Protein AF-X1NK34-F1 (afdb_monomer_lite)

Foldseek 3Di:
DAALLPDDLVLQVPFPLDDSVLSVQSVVCCVPVNADPFLCVSVVGPPDDPVSSVRRVVVYDHDDPPQDWPDKDKDKDWDADPVGDPQRIKIWMWIWTDGDQKIKIKIAIDAGQDPDRRPDMWIKMWGGDDQWIKMATFWAFQDPQAPPRHQPDDPQDPDPDPDRDDGPGIGHDGDLFQQGTFHGMKTWHDDQKTKIKDKGKHFFFADADPVGATADGDRPSHDNDPVSVVRGRSKIKIKIWMKIWHDDPQKIKIKIKMKIFMPPWYDYPDDPRDDGTGIDMDMDIDIGGDDDDD

Secondary structure (DSSP, 8-state):
-EETTT--HHHHTTSTT--HHHHHHHHHHHHHH---SSGGGGGGSTT--HHHHHHHTTTEE--PPP---SEEEEEEEEE--SSPPTT--EEEEEEEEEETTEEEEEEEEE-TT-S-S-SEEEEEEEEEETTEEEEEEEEEEE-GGGSSS-SSS-TT------S-PPP-EEEE-----TTSSEEEEEEEEESSSEEEEEEEEEEE-EEE-TTS-EEEE-SS----SHHHHTTTT-EEEEEEEEEEEEEETTEEEEEEEEEEEEEEEE--SS-TTS--EEEEEEEEEEEEE-----

Radius of gyration: 27.98 Å; chains: 1; bounding box: 68×68×71 Å

pLDDT: mean 84.89, std 13.25, range [33.12, 98.12]

Sequence (294 aa):
PIDINTAGFDEFARIPYLSISDCLKIVEYREKKGHYNTLKDLLNIPGFDVILLDRIKYFITVKRKPFKIDKFTTRMRLKSEIPKKELSEKYYTKTKCSFDRYTIYLVTEKDPYENSFFDYYSPGIIIGRGTRQFVLGKYNLDLGSGVMLSPIGSFFYSTDFRVMIKERGIIPYTSVLENSGFFGAAYSDSLFLKYTLFFSNQKLDGRIDSLGAARSFDESGYHTDSLSRDRKDRINEKMFGYDIRYQFSDLLVSNRTYWCSYNPEFVCNDSFTKFYGGKFWTSGLGLKYSGDFL

Organism: NCBI:txid412755

InterPro domains:
  IPR010994 RuvA domain 2-like [SSF47781] (1-63)
  IPR060575 SAM-like, helix-hairpin-helix tandem [PF12836] (2-61)

Structure (mmCIF, N/CA/C/O backbone):
data_AF-X1NK34-F1
#
_entry.id   AF-X1NK34-F1
#
loop_
_atom_site.group_PDB
_atom_site.id
_atom_site.type_symbol
_atom_site.label_atom_id
_atom_site.label_alt_id
_atom_site.label_comp_id
_atom_site.label_asym_id
_atom_site.label_entity_id
_atom_site.label_seq_id
_atom_site.pdbx_PDB_ins_code
_atom_site.Cartn_x
_atom_site.Cartn_y
_atom_site.Cartn_z
_atom_site.occupancy
_atom_site.B_iso_or_equiv
_atom_site.auth_seq_id
_atom_site.auth_comp_id
_atom_site.auth_asym_id
_atom_site.auth_atom_id
_atom_site.pdbx_PDB_model_num
ATOM 1 N N . PRO A 1 1 ? -16.966 26.060 30.963 1.00 84.06 1 PRO A N 1
ATOM 2 C CA . PRO A 1 1 ? -17.741 25.397 29.890 1.00 84.06 1 PRO A CA 1
ATOM 3 C C . PRO A 1 1 ? -17.735 23.866 30.028 1.00 84.06 1 PRO A C 1
ATOM 5 O O . PRO A 1 1 ? -16.661 23.272 30.120 1.00 84.06 1 PRO A O 1
ATOM 8 N N . ILE A 1 2 ? -18.916 23.246 30.062 1.00 91.19 2 ILE A N 1
ATOM 9 C CA . ILE A 1 2 ? -19.089 21.787 30.138 1.00 91.19 2 ILE A CA 1
ATOM 10 C C . ILE A 1 2 ? -19.122 21.170 28.737 1.00 91.19 2 ILE A C 1
ATOM 12 O O . ILE A 1 2 ? -19.566 21.809 27.785 1.00 91.19 2 ILE A O 1
ATOM 16 N N . ASP A 1 3 ? -18.627 19.943 28.589 1.00 92.06 3 ASP A N 1
ATOM 17 C CA . ASP A 1 3 ? -18.616 19.257 27.295 1.00 92.06 3 ASP A CA 1
ATOM 18 C C . ASP A 1 3 ? -19.952 18.555 27.043 1.00 92.06 3 ASP A C 1
ATOM 20 O O . ASP A 1 3 ? -20.322 17.635 27.771 1.00 92.06 3 ASP A O 1
ATOM 24 N N . ILE A 1 4 ? -20.666 18.956 25.991 1.00 92.38 4 ILE A N 1
ATOM 25 C CA . ILE A 1 4 ? -22.013 18.441 25.704 1.00 92.38 4 ILE A CA 1
ATOM 26 C C . ILE A 1 4 ? -22.026 16.938 25.393 1.00 92.38 4 ILE A C 1
ATOM 28 O O . ILE A 1 4 ? -23.037 16.260 25.582 1.00 92.38 4 ILE A O 1
ATOM 32 N N . ASN A 1 5 ? -20.893 16.387 24.954 1.00 91.62 5 ASN A N 1
ATOM 33 C CA . ASN A 1 5 ? -20.775 14.967 24.638 1.00 91.62 5 ASN A CA 1
ATOM 34 C C . ASN A 1 5 ? -20.547 14.075 25.863 1.00 91.62 5 ASN A C 1
ATOM 36 O O . ASN A 1 5 ? -20.773 12.873 25.763 1.00 91.62 5 ASN A O 1
ATOM 40 N N . THR A 1 6 ? -20.118 14.631 26.998 1.00 90.31 6 THR A N 1
ATOM 41 C CA . THR A 1 6 ? -19.867 13.859 28.228 1.00 90.31 6 THR A CA 1
ATOM 42 C C . THR A 1 6 ? -20.767 14.265 29.383 1.00 90.31 6 THR A C 1
ATOM 44 O O . THR A 1 6 ? -20.931 13.479 30.309 1.00 90.31 6 THR A O 1
ATOM 47 N N . ALA A 1 7 ? -21.332 15.472 29.345 1.00 91.38 7 ALA A N 1
ATOM 48 C CA . ALA A 1 7 ? -22.050 16.024 30.478 1.00 91.38 7 ALA A CA 1
ATOM 49 C C . ALA A 1 7 ? -23.344 15.264 30.804 1.00 91.38 7 ALA A C 1
ATOM 51 O O . ALA A 1 7 ? -24.060 14.802 29.906 1.00 91.38 7 ALA A O 1
ATOM 52 N N . GLY A 1 8 ? -23.630 15.122 32.095 1.00 91.12 8 GLY A N 1
ATOM 53 C CA . GLY A 1 8 ? -24.867 14.519 32.599 1.00 91.12 8 GLY A CA 1
ATOM 54 C C . GLY A 1 8 ? -26.024 15.519 32.685 1.00 91.12 8 GLY A C 1
ATOM 55 O O . GLY A 1 8 ? -25.830 16.727 32.555 1.00 91.12 8 GLY A O 1
ATOM 56 N N . PHE A 1 9 ? -27.234 15.022 32.962 1.00 91.19 9 PHE A N 1
ATOM 57 C CA . PHE A 1 9 ? -28.413 15.873 33.179 1.00 91.19 9 PHE A CA 1
ATOM 58 C C . PHE A 1 9 ? -28.176 16.919 34.283 1.00 91.19 9 PHE A C 1
ATOM 60 O O . PHE A 1 9 ? -28.445 18.101 34.077 1.00 91.19 9 PHE A O 1
ATOM 67 N N . ASP A 1 10 ? -27.590 16.503 35.410 1.00 91.56 10 ASP A N 1
ATOM 68 C CA . ASP A 1 10 ? -27.327 17.376 36.562 1.00 91.56 10 ASP A CA 1
ATOM 69 C C . ASP A 1 10 ? -26.361 18.524 36.246 1.00 91.56 10 ASP A C 1
ATOM 71 O O . ASP A 1 10 ? -26.409 19.579 36.879 1.00 91.56 10 ASP A O 1
ATOM 75 N N . GLU A 1 11 ? -25.470 18.336 35.271 1.00 92.31 11 GLU A N 1
ATOM 76 C CA . GLU A 1 11 ? -24.541 19.373 34.826 1.00 92.31 11 GLU A CA 1
ATOM 77 C C . GLU A 1 11 ? -25.223 20.358 33.873 1.00 92.31 11 GLU A C 1
ATOM 79 O O . GLU A 1 11 ? -25.005 21.564 33.993 1.00 92.31 11 GLU A O 1
ATOM 84 N N . PHE A 1 12 ? -26.095 19.875 32.979 1.00 92.06 12 PHE A N 1
ATOM 85 C CA . PHE A 1 12 ? -26.903 20.743 32.117 1.00 92.06 12 PHE A CA 1
ATOM 86 C C . PHE A 1 12 ? -27.904 21.579 32.914 1.00 92.06 12 PHE A C 1
ATOM 88 O O . PHE A 1 12 ? -28.072 22.759 32.621 1.00 92.06 12 PHE A O 1
ATOM 95 N N . ALA A 1 13 ? -28.504 21.015 33.966 1.00 91.06 13 ALA A N 1
ATOM 96 C CA . ALA A 1 13 ? -29.450 21.717 34.835 1.00 91.06 13 ALA A CA 1
ATOM 97 C C . ALA A 1 13 ? -28.838 22.933 35.561 1.00 91.06 13 ALA A C 1
ATOM 99 O O . ALA A 1 13 ? -29.565 23.800 36.039 1.00 91.06 13 ALA A O 1
ATOM 100 N N . ARG A 1 14 ? -27.503 23.023 35.636 1.00 91.94 14 ARG A N 1
ATOM 101 C CA . ARG A 1 14 ? -26.781 24.168 36.218 1.00 91.94 14 ARG A CA 1
ATOM 102 C C . ARG A 1 14 ? -26.551 25.305 35.222 1.00 91.94 14 ARG A C 1
ATOM 104 O O . ARG A 1 14 ? -26.050 26.355 35.619 1.00 91.94 14 ARG A O 1
ATOM 111 N N . ILE A 1 15 ? -26.858 25.105 33.941 1.00 92.00 15 ILE A N 1
ATOM 112 C CA . ILE A 1 15 ? -26.656 26.112 32.901 1.00 92.00 15 ILE A CA 1
ATOM 113 C C . ILE A 1 15 ? -27.842 27.083 32.891 1.00 92.00 15 ILE A C 1
ATOM 115 O O . ILE A 1 15 ? -28.979 26.656 32.684 1.00 92.00 15 ILE A O 1
ATOM 119 N N . PRO A 1 16 ? -27.597 28.397 33.043 1.00 90.62 16 PRO A N 1
ATOM 120 C CA . PRO A 1 16 ? -28.640 29.397 32.869 1.00 90.62 16 PRO A CA 1
ATOM 121 C C . PRO A 1 16 ? -29.274 29.301 31.477 1.00 90.62 16 PRO A C 1
ATOM 123 O O . PRO A 1 16 ? -28.595 28.987 30.503 1.00 90.62 16 PRO A O 1
ATOM 126 N N . TYR A 1 17 ? -30.557 29.639 31.371 1.00 90.94 17 TYR A N 1
ATOM 127 C CA . TYR A 1 17 ? -31.334 29.628 30.121 1.00 90.94 17 TYR A CA 1
ATOM 128 C C . TYR A 1 17 ? -31.731 28.245 29.579 1.00 90.94 17 TYR A C 1
ATOM 130 O O . TYR A 1 17 ? -32.533 28.208 28.651 1.00 90.94 17 TYR A O 1
ATOM 138 N N . LEU A 1 18 ? -31.248 27.134 30.149 1.00 92.06 18 LEU A N 1
ATOM 139 C CA . LEU A 1 18 ? -31.752 25.798 29.818 1.00 92.06 18 LEU A CA 1
ATOM 140 C C . LEU A 1 18 ? -32.882 25.396 30.768 1.00 92.06 18 LEU A C 1
ATOM 142 O O . LEU A 1 18 ? -32.729 25.441 31.988 1.00 92.06 18 LEU A O 1
ATOM 146 N N . SER A 1 19 ? -34.020 24.979 30.210 1.00 93.06 19 SER A N 1
ATOM 147 C CA . SER A 1 19 ? -35.077 24.341 30.994 1.00 93.06 19 SER A CA 1
ATOM 148 C C . SER A 1 19 ? -34.769 22.858 31.226 1.00 93.06 19 SER A C 1
ATOM 150 O O . SER A 1 19 ? -33.989 22.243 30.501 1.00 93.06 19 SER A O 1
ATOM 152 N N . ILE A 1 20 ? -35.449 22.241 32.198 1.00 93.06 20 ILE A N 1
ATOM 153 C CA . ILE A 1 20 ? -35.378 20.787 32.434 1.00 93.06 20 ILE A CA 1
ATOM 154 C C . ILE A 1 20 ? -35.691 19.999 31.149 1.00 93.06 20 ILE A C 1
ATOM 156 O O . ILE A 1 20 ? -35.033 19.002 30.856 1.00 93.06 20 ILE A O 1
ATOM 160 N N . SER A 1 21 ? -36.659 20.476 30.359 1.00 93.56 21 SER A N 1
ATOM 161 C CA . SER A 1 21 ? -37.020 19.876 29.070 1.00 93.56 21 SER A CA 1
ATOM 162 C C . SER A 1 21 ? -35.869 19.961 28.065 1.00 93.56 21 SER A C 1
ATOM 164 O O . SER A 1 21 ? -35.560 18.979 27.394 1.00 93.56 21 SER A O 1
ATOM 166 N N . ASP A 1 22 ? -35.175 21.099 28.003 1.00 92.88 22 ASP A N 1
ATOM 167 C CA . ASP A 1 22 ? -34.044 21.295 27.092 1.00 92.88 22 ASP A CA 1
ATOM 168 C C . ASP A 1 22 ? -32.860 20.399 27.464 1.00 92.88 22 ASP A C 1
ATOM 170 O O . ASP A 1 22 ? -32.270 19.764 26.589 1.00 92.88 22 ASP A O 1
ATOM 174 N N . CYS A 1 23 ? -32.564 20.267 28.761 1.00 93.88 23 CYS A N 1
ATOM 175 C CA . CYS A 1 23 ? -31.541 19.353 29.268 1.00 93.88 23 CYS A CA 1
ATOM 176 C C . CYS A 1 23 ? -31.822 17.898 28.858 1.00 93.88 23 CYS A C 1
ATOM 178 O O . CYS A 1 23 ? -30.918 17.205 28.389 1.00 93.88 23 CYS A O 1
ATOM 180 N N . LEU A 1 24 ? -33.076 17.443 28.987 1.00 93.56 24 LEU A N 1
ATOM 181 C CA . LEU A 1 24 ? -33.482 16.096 28.573 1.00 93.56 24 LEU A CA 1
ATOM 182 C C . LEU A 1 24 ? -33.330 15.896 27.065 1.00 93.56 24 LEU A C 1
ATOM 184 O O . LEU A 1 24 ? -32.754 14.896 26.642 1.00 93.56 24 LEU A O 1
ATOM 188 N N . LYS A 1 25 ? -33.766 16.864 26.252 1.00 94.19 25 LYS A N 1
ATOM 189 C CA . LYS A 1 25 ? -33.640 16.784 24.790 1.00 94.19 25 LYS A CA 1
ATOM 190 C C . LYS A 1 25 ? -32.183 16.699 24.333 1.00 94.19 25 LYS A C 1
ATOM 192 O O . LYS A 1 25 ? -31.892 15.957 23.399 1.00 94.19 25 LYS A O 1
ATOM 197 N N . ILE A 1 26 ? -31.265 17.423 24.984 1.00 93.00 26 ILE A N 1
ATOM 198 C CA . ILE A 1 26 ? -29.826 17.351 24.674 1.00 93.00 26 ILE A CA 1
ATOM 199 C C . ILE A 1 26 ? -29.287 15.939 24.930 1.00 93.00 26 ILE A C 1
ATOM 201 O O . ILE A 1 26 ? -28.543 15.403 24.102 1.00 93.00 26 ILE A O 1
ATOM 205 N N . VAL A 1 27 ? -29.647 15.331 26.064 1.00 93.38 27 VAL A N 1
ATOM 206 C CA . VAL A 1 27 ? -29.202 13.976 26.421 1.00 93.38 27 VAL A CA 1
ATOM 207 C C . VAL A 1 27 ? -29.821 12.940 25.482 1.00 93.38 27 VAL A C 1
ATOM 209 O O . VAL A 1 27 ? -29.099 12.125 24.910 1.00 93.38 27 VAL A O 1
ATOM 212 N N . GLU A 1 28 ? -31.128 13.018 25.241 1.00 93.44 28 GLU A N 1
ATOM 213 C CA . GLU A 1 28 ? -31.855 12.081 24.384 1.00 93.44 28 GLU A CA 1
ATOM 214 C C . GLU A 1 28 ? -31.365 12.132 22.931 1.00 93.44 28 GLU A C 1
ATOM 216 O O . GLU A 1 28 ? -31.162 11.097 22.292 1.00 93.44 28 GLU A O 1
ATOM 221 N N . TYR A 1 29 ? -31.126 13.333 22.398 1.00 93.75 29 TYR A N 1
ATOM 222 C CA . TYR A 1 29 ? -30.582 13.488 21.054 1.00 93.75 29 TYR A CA 1
ATOM 223 C C . TYR A 1 29 ? -29.179 12.875 20.950 1.00 93.75 29 TYR A C 1
ATOM 225 O O . TYR A 1 29 ? -28.898 12.167 19.981 1.00 93.75 29 TYR A O 1
ATOM 233 N N . ARG A 1 30 ? -28.324 13.063 21.968 1.00 92.25 30 ARG A N 1
ATOM 234 C CA . ARG A 1 30 ? -26.987 12.449 22.031 1.00 92.25 30 ARG A CA 1
ATOM 235 C C . ARG A 1 30 ? -27.054 10.922 22.024 1.00 92.25 30 ARG A C 1
ATOM 237 O O . ARG A 1 30 ? -26.266 10.281 21.333 1.00 92.25 30 ARG A O 1
ATOM 244 N N . GLU A 1 31 ? -27.988 10.337 22.768 1.00 90.94 31 GLU A N 1
ATOM 245 C CA . GLU A 1 31 ? -28.160 8.882 22.843 1.00 90.94 31 GLU A CA 1
ATOM 246 C C . GLU A 1 31 ? -28.739 8.292 21.550 1.00 90.94 31 GLU A C 1
ATOM 248 O O . GLU A 1 31 ? -28.297 7.235 21.104 1.00 90.94 31 GLU A O 1
ATOM 253 N N . LYS A 1 32 ? -29.682 8.988 20.901 1.00 91.75 32 LYS A N 1
ATOM 254 C CA . LYS A 1 32 ? -30.339 8.506 19.674 1.00 91.75 32 LYS A CA 1
ATOM 255 C C . LYS A 1 32 ? -29.532 8.735 18.396 1.00 91.75 32 LYS A C 1
ATOM 257 O O . LYS A 1 32 ? -29.593 7.914 17.483 1.00 91.75 32 LYS A O 1
ATOM 262 N N . LYS A 1 33 ? -28.847 9.876 18.272 1.00 89.38 33 LYS A N 1
ATOM 263 C CA . LYS A 1 33 ? -28.161 10.303 17.035 1.00 89.38 33 LYS A CA 1
ATOM 264 C C . LYS A 1 33 ? -26.636 10.252 17.131 1.00 89.38 33 LYS A C 1
ATOM 266 O O . LYS A 1 33 ? -25.975 10.317 16.097 1.00 89.38 33 LYS A O 1
ATOM 271 N N . GLY A 1 34 ? -26.083 10.091 18.331 1.00 86.19 34 GLY A N 1
ATOM 272 C CA . GLY A 1 34 ? -24.646 10.086 18.578 1.00 86.19 34 GLY A CA 1
ATOM 273 C C . GLY A 1 34 ? -24.100 11.460 18.974 1.00 86.19 34 GLY A C 1
ATOM 274 O O . GLY A 1 34 ? -24.830 12.370 19.355 1.00 86.19 34 GLY A O 1
ATOM 275 N N . HIS A 1 35 ? -22.776 11.597 18.925 1.00 89.31 35 HIS A N 1
ATOM 276 C CA . HIS A 1 35 ? -22.068 12.769 19.440 1.00 89.31 35 HIS A CA 1
ATOM 277 C C . HIS A 1 35 ? -22.312 14.026 18.590 1.00 89.31 35 HIS A C 1
ATOM 279 O O . HIS A 1 35 ? -22.358 13.964 17.361 1.00 89.31 35 HIS A O 1
ATOM 285 N N . TYR A 1 36 ? -22.348 15.182 19.248 1.00 90.69 36 TYR A N 1
ATOM 286 C CA . TYR A 1 36 ? -22.298 16.490 18.606 1.00 90.69 36 TYR A CA 1
ATOM 287 C C . TYR A 1 36 ? -20.872 16.782 18.111 1.00 90.69 36 TYR A C 1
ATOM 289 O O . TYR A 1 36 ? -19.899 16.625 18.854 1.00 90.69 36 TYR A O 1
ATOM 297 N N . ASN A 1 37 ? -20.731 17.237 16.869 1.00 87.25 37 ASN A N 1
ATOM 298 C CA . ASN A 1 37 ? -19.464 17.631 16.242 1.00 87.25 37 ASN A CA 1
ATOM 299 C C . ASN A 1 37 ? -19.204 19.138 16.355 1.00 87.25 37 ASN A C 1
ATOM 301 O O . ASN A 1 37 ? -18.048 19.581 16.398 1.00 87.25 37 ASN A O 1
ATOM 305 N N . THR A 1 38 ? -20.278 19.930 16.381 1.00 90.94 38 THR A N 1
ATOM 306 C CA . THR A 1 38 ? -20.244 21.384 16.555 1.00 90.94 38 THR A CA 1
ATOM 307 C C . THR A 1 38 ? -21.374 21.855 17.467 1.00 90.94 38 THR A C 1
ATOM 309 O O . THR A 1 38 ? -22.382 21.176 17.618 1.00 90.94 38 THR A O 1
ATOM 312 N N . LEU A 1 39 ? -21.244 23.051 18.051 1.00 91.62 39 LEU A N 1
ATOM 313 C CA . LEU A 1 39 ? -22.329 23.647 18.844 1.00 91.62 39 LEU A CA 1
ATOM 314 C C . LEU A 1 39 ? -23.590 23.925 18.009 1.00 91.62 39 LEU A C 1
ATOM 316 O O . LEU A 1 39 ? -24.691 23.910 18.546 1.00 91.62 39 LEU A O 1
ATOM 320 N N . LYS A 1 40 ? -23.447 24.136 16.692 1.00 92.88 40 LYS A N 1
ATOM 321 C CA . LYS A 1 40 ? -24.584 24.351 15.783 1.00 92.88 40 LYS A CA 1
ATOM 322 C C . LYS A 1 40 ? -25.467 23.114 15.648 1.00 92.88 40 LYS A C 1
ATOM 324 O O . LYS A 1 40 ? -26.630 23.253 15.291 1.00 92.88 40 LYS A O 1
ATOM 329 N N . ASP A 1 41 ? -24.948 21.932 15.971 1.00 91.88 41 ASP A N 1
ATOM 330 C CA . ASP A 1 41 ? -25.697 20.679 15.887 1.00 91.88 41 ASP A CA 1
ATOM 331 C C . ASP A 1 41 ? -26.894 20.665 16.856 1.00 91.88 41 ASP A C 1
ATOM 333 O O . ASP A 1 41 ? -27.858 19.941 16.611 1.00 91.88 41 ASP A O 1
ATOM 337 N N . LEU A 1 42 ? -26.869 21.502 17.904 1.00 92.31 42 LEU A N 1
ATOM 338 C CA . LEU A 1 42 ? -27.990 21.708 18.824 1.00 92.31 42 LEU A CA 1
ATOM 339 C C . LEU A 1 42 ? -29.222 22.313 18.141 1.00 92.31 42 LEU A C 1
ATOM 341 O O . LEU A 1 42 ? -30.330 22.053 18.586 1.00 92.31 42 LEU A O 1
ATOM 345 N N . LEU A 1 43 ? -29.063 23.049 17.035 1.00 94.38 43 LEU A N 1
ATOM 346 C CA . LEU A 1 43 ? -30.190 23.614 16.276 1.00 94.38 43 LEU A CA 1
ATOM 347 C C . LEU A 1 43 ? -31.056 22.538 15.600 1.00 94.38 43 LEU A C 1
ATOM 349 O O . LEU A 1 43 ? -32.160 22.827 15.152 1.00 94.38 43 LEU A O 1
ATOM 353 N N . ASN A 1 44 ? -30.574 21.293 15.529 1.00 93.25 44 ASN A N 1
ATOM 354 C CA . ASN A 1 44 ? -31.371 20.165 15.049 1.00 93.25 44 ASN A CA 1
ATOM 355 C C . ASN A 1 44 ? -32.359 19.648 16.108 1.00 93.25 44 ASN A C 1
ATOM 357 O O . ASN A 1 44 ? -33.189 18.790 15.806 1.00 93.25 44 ASN A O 1
ATOM 361 N N . ILE A 1 45 ? -32.257 20.129 17.351 1.00 93.44 45 ILE A N 1
ATOM 362 C CA . ILE A 1 45 ? -33.141 19.746 18.445 1.00 93.44 45 ILE A CA 1
ATOM 363 C C . ILE A 1 45 ? -34.376 20.656 18.422 1.00 93.44 45 ILE A C 1
ATOM 365 O O . ILE A 1 45 ? -34.242 21.879 18.501 1.00 93.44 45 ILE A O 1
ATOM 369 N N . PRO A 1 46 ? -35.598 20.099 18.378 1.00 90.00 46 PRO A N 1
ATOM 370 C CA . PRO A 1 46 ? -36.815 20.901 18.419 1.00 90.00 46 PRO A CA 1
ATOM 371 C C . PRO A 1 46 ? -36.884 21.817 19.653 1.00 90.00 46 PRO A C 1
ATOM 373 O O . PRO A 1 46 ? -36.901 21.354 20.801 1.00 90.00 46 PRO A O 1
ATOM 376 N N . GLY A 1 47 ? -36.972 23.126 19.406 1.00 87.00 47 GLY A N 1
ATOM 377 C CA . GLY A 1 47 ? -37.003 24.171 20.435 1.00 87.00 47 GLY A CA 1
ATOM 378 C C . GLY A 1 47 ? -35.660 24.860 20.696 1.00 87.00 47 GLY A C 1
ATOM 379 O O . GLY A 1 47 ? -35.635 25.832 21.441 1.00 87.00 47 GLY A O 1
ATOM 380 N N . PHE A 1 48 ? -34.569 24.410 20.069 1.00 93.38 48 PHE A N 1
ATOM 381 C CA . PHE A 1 48 ? -33.287 25.112 20.101 1.00 93.38 48 PHE A CA 1
ATOM 382 C C . PHE A 1 48 ? -33.181 26.060 18.911 1.00 93.38 48 PHE A C 1
ATOM 384 O O . PHE A 1 48 ? -33.135 25.629 17.759 1.00 93.38 48 PHE A O 1
ATOM 391 N N . ASP A 1 49 ? -33.115 27.356 19.193 1.00 93.75 49 ASP A N 1
ATOM 392 C CA . ASP A 1 49 ? -32.921 28.398 18.195 1.00 93.75 49 ASP A CA 1
ATOM 393 C C . ASP A 1 49 ? -31.540 29.060 18.325 1.00 93.75 49 ASP A C 1
ATOM 395 O O . ASP A 1 49 ? -30.740 28.782 19.226 1.00 93.75 49 ASP A O 1
ATOM 399 N N . VAL A 1 50 ? -31.233 29.943 17.374 1.00 93.88 50 VAL A N 1
ATOM 400 C CA . VAL A 1 50 ? -29.949 30.656 17.337 1.00 93.88 50 VAL A CA 1
ATOM 401 C C . VAL A 1 50 ? -29.782 31.554 18.567 1.00 93.88 50 VAL A C 1
ATOM 403 O O . VAL A 1 50 ? -28.665 31.722 19.049 1.00 93.88 50 VAL A O 1
ATOM 406 N N . ILE A 1 51 ? -30.882 32.093 19.102 1.00 94.44 51 ILE A N 1
ATOM 407 C CA . ILE A 1 51 ? -30.885 32.998 20.256 1.00 94.44 51 ILE A CA 1
ATOM 408 C C . ILE A 1 51 ? -30.495 32.237 21.527 1.00 94.44 51 ILE A C 1
ATOM 410 O O . ILE A 1 51 ? -29.616 32.681 22.266 1.00 94.44 51 ILE A O 1
ATOM 414 N N . LEU A 1 52 ? -31.113 31.082 21.776 1.00 92.75 52 LEU A N 1
ATOM 415 C CA . LEU A 1 52 ? -30.782 30.204 22.891 1.00 92.75 52 LEU A CA 1
ATOM 416 C C . LEU A 1 52 ? -29.337 29.725 22.780 1.00 92.75 52 LEU A C 1
ATOM 418 O O . LEU A 1 52 ? -28.591 29.819 23.755 1.00 92.75 52 LEU A O 1
ATOM 422 N N . LEU A 1 53 ? -28.923 29.281 21.588 1.00 93.81 53 LEU A N 1
ATOM 423 C CA . LEU A 1 53 ? -27.555 28.837 21.344 1.00 93.81 53 LEU A CA 1
ATOM 424 C C . LEU A 1 53 ? -26.536 29.940 21.666 1.00 93.81 53 LEU A C 1
ATOM 426 O O . LEU A 1 53 ? -25.523 29.662 22.307 1.00 93.81 53 LEU A O 1
ATOM 430 N N . ASP A 1 54 ? -26.809 31.188 21.274 1.00 94.94 54 ASP A N 1
ATOM 431 C CA . ASP A 1 54 ? -25.923 32.325 21.537 1.00 94.94 54 ASP A CA 1
ATOM 432 C C . ASP A 1 54 ? -25.782 32.638 23.035 1.00 94.94 54 ASP A C 1
ATOM 434 O O . ASP A 1 54 ? -24.691 32.976 23.500 1.00 94.94 54 ASP A O 1
ATOM 438 N N . ARG A 1 55 ? -26.857 32.438 23.810 1.00 93.56 55 ARG A N 1
ATOM 439 C CA . ARG A 1 55 ? -26.863 32.612 25.272 1.00 93.56 55 ARG A CA 1
ATOM 440 C C . ARG A 1 55 ? -26.092 31.516 25.997 1.00 93.56 55 ARG A C 1
ATOM 442 O O . ARG A 1 55 ? -25.410 31.798 26.981 1.00 93.56 55 ARG A O 1
ATOM 449 N N . ILE A 1 56 ? -26.181 30.275 25.521 1.00 93.88 56 ILE A N 1
ATOM 450 C CA . ILE A 1 56 ? -25.560 29.133 26.202 1.00 93.88 56 ILE A CA 1
ATOM 451 C C . ILE A 1 56 ? -24.130 28.841 25.726 1.00 93.88 56 ILE A C 1
ATOM 453 O O . ILE A 1 56 ? -23.396 28.170 26.448 1.00 93.88 56 ILE A O 1
ATOM 457 N N . LYS A 1 57 ? -23.684 29.363 24.567 1.00 93.00 57 LYS A N 1
ATOM 458 C CA . LYS A 1 57 ? -22.395 29.010 23.920 1.00 93.00 57 LYS A CA 1
ATOM 459 C C . LYS A 1 57 ? -21.145 29.167 24.794 1.00 93.00 57 LYS A C 1
ATOM 461 O O . LYS A 1 57 ? -20.143 28.517 24.523 1.00 93.00 57 LYS A O 1
ATOM 466 N N . TYR A 1 58 ? -21.177 30.025 25.816 1.00 93.38 58 TYR A N 1
ATOM 467 C CA . TYR A 1 58 ? -20.057 30.214 26.750 1.00 93.38 58 TYR A CA 1
ATOM 468 C C . TYR A 1 58 ? -20.065 29.206 27.914 1.00 93.38 58 TYR A C 1
ATOM 470 O O . TYR A 1 58 ? -19.032 28.964 28.545 1.00 93.38 58 TYR A O 1
ATOM 478 N N . PHE A 1 59 ? -21.213 28.579 28.183 1.00 93.62 59 PHE A N 1
ATOM 479 C CA . PHE A 1 59 ? -21.390 27.558 29.216 1.00 93.62 59 PHE A CA 1
ATOM 480 C C . PHE A 1 59 ? -21.152 26.144 28.694 1.00 93.62 59 PHE A C 1
ATOM 482 O O . PHE A 1 59 ? -20.799 25.266 29.479 1.00 93.62 59 PHE A O 1
ATOM 489 N N . ILE A 1 60 ? -21.271 25.931 27.384 1.00 93.25 60 ILE A N 1
ATOM 490 C CA . ILE A 1 60 ? -21.082 24.632 26.736 1.00 93.25 60 ILE A CA 1
ATOM 491 C C . ILE A 1 60 ? -19.891 24.629 25.778 1.00 93.25 60 ILE A C 1
ATOM 493 O O . ILE A 1 60 ? -19.477 25.655 25.251 1.00 93.25 60 ILE A O 1
ATOM 497 N N . THR A 1 61 ? -19.320 23.457 25.540 1.00 93.12 61 THR A N 1
ATOM 498 C CA . THR A 1 61 ? -18.285 23.237 24.531 1.00 93.12 61 THR A CA 1
ATOM 499 C C . THR A 1 61 ? -18.459 21.866 23.890 1.00 93.12 61 THR A C 1
ATOM 501 O O . THR A 1 61 ? -19.118 20.992 24.448 1.00 93.12 61 THR A O 1
ATOM 504 N N . VAL A 1 62 ? -17.857 21.677 22.719 1.00 91.12 62 VAL A N 1
ATOM 505 C CA . VAL A 1 62 ? -17.692 20.361 22.100 1.00 91.12 62 VAL A CA 1
ATOM 506 C C . VAL A 1 62 ? -16.212 20.035 22.146 1.00 91.12 62 VAL A C 1
ATOM 508 O O . VAL A 1 62 ? -15.437 20.572 21.347 1.00 91.12 62 VAL A O 1
ATOM 511 N N . LYS A 1 63 ? -15.785 19.161 23.064 1.00 85.94 63 LYS A N 1
ATOM 512 C CA . LYS A 1 63 ? -14.399 18.686 23.004 1.00 85.94 63 LYS A CA 1
ATOM 513 C C . LYS A 1 63 ? -14.292 17.705 21.845 1.00 85.94 63 LYS A C 1
ATOM 515 O O . LYS A 1 63 ? -14.786 16.580 21.897 1.00 85.94 63 LYS A O 1
ATOM 520 N N . ARG A 1 64 ? -13.619 18.123 20.774 1.00 72.44 64 ARG A N 1
ATOM 521 C CA . ARG A 1 64 ? -13.192 17.182 19.736 1.00 72.44 64 ARG A CA 1
ATOM 522 C C . ARG A 1 64 ? -12.182 16.234 20.370 1.00 72.44 64 ARG A C 1
ATOM 524 O O . ARG A 1 64 ? -11.202 16.697 20.956 1.00 72.44 64 ARG A O 1
ATOM 531 N N . LYS A 1 65 ? -12.399 14.918 20.250 1.00 69.19 65 LYS A N 1
ATOM 532 C CA . LYS A 1 65 ? -11.335 13.954 20.558 1.00 69.19 65 LYS A CA 1
ATOM 533 C C . LYS A 1 65 ? -10.113 14.368 19.727 1.00 69.19 65 LYS A C 1
ATOM 535 O O . LYS A 1 65 ? -10.265 14.520 18.512 1.00 69.19 65 LYS A O 1
ATOM 540 N N . PRO A 1 66 ? -8.946 14.617 20.346 1.00 67.81 66 PRO A N 1
ATOM 541 C CA . PRO A 1 66 ? -7.774 15.030 19.594 1.00 67.81 66 PRO A CA 1
ATOM 542 C C . PRO A 1 66 ? -7.466 13.950 18.560 1.00 67.81 66 PRO A C 1
ATOM 544 O O . PRO A 1 66 ? -7.472 12.759 18.882 1.00 67.81 66 PRO A O 1
ATOM 547 N N . PHE A 1 67 ? -7.234 14.360 17.314 1.00 75.62 67 PHE A N 1
ATOM 548 C CA . PHE A 1 67 ? -6.767 13.446 16.282 1.00 75.62 67 PHE A CA 1
ATOM 549 C C . PHE A 1 67 ? -5.413 12.891 16.727 1.00 75.62 67 PHE A C 1
ATOM 551 O O . PHE A 1 67 ? -4.415 13.611 16.766 1.00 75.62 67 PHE A O 1
ATOM 558 N N . LYS A 1 68 ? -5.400 11.623 17.142 1.00 84.94 68 LYS A N 1
ATOM 559 C CA . LYS A 1 68 ? -4.200 10.975 17.655 1.00 84.94 68 LYS A CA 1
ATOM 560 C C . LYS A 1 68 ? -3.461 10.323 16.498 1.00 84.94 68 LYS A C 1
ATOM 562 O O . LYS A 1 68 ? -3.925 9.342 15.923 1.00 84.94 68 LYS A O 1
ATOM 567 N N . ILE A 1 69 ? -2.298 10.873 16.179 1.00 89.62 69 ILE A N 1
ATOM 568 C CA . ILE A 1 69 ? -1.343 10.220 15.290 1.00 89.62 69 ILE A CA 1
ATOM 569 C C . ILE A 1 69 ? -0.624 9.151 16.110 1.00 89.62 69 ILE A C 1
ATOM 571 O O . ILE A 1 69 ? 0.018 9.466 17.110 1.00 89.62 69 ILE A O 1
ATOM 575 N N . ASP A 1 70 ? -0.736 7.891 15.695 1.00 91.00 70 ASP A N 1
ATOM 576 C CA . ASP A 1 70 ? -0.065 6.776 16.369 1.00 91.00 70 ASP A CA 1
ATOM 577 C C . ASP A 1 70 ? 1.429 6.758 16.024 1.00 91.00 70 ASP A C 1
ATOM 579 O O . ASP A 1 70 ? 2.279 6.530 16.884 1.00 91.00 70 ASP A O 1
ATOM 583 N N . LYS A 1 71 ? 1.763 6.998 14.749 1.00 93.38 71 LYS A N 1
ATOM 584 C CA . LYS A 1 71 ? 3.148 7.039 14.271 1.00 93.38 71 LYS A CA 1
ATOM 585 C C . LYS A 1 71 ? 3.279 7.914 13.034 1.00 93.38 71 LYS A C 1
ATOM 587 O O . LYS A 1 71 ? 2.596 7.689 12.041 1.00 93.38 71 LYS A O 1
ATOM 592 N N . PHE A 1 72 ? 4.232 8.835 13.051 1.00 95.06 72 PHE A N 1
ATOM 593 C CA . PHE A 1 72 ? 4.639 9.604 11.879 1.00 95.06 72 PHE A CA 1
ATOM 594 C C . PHE A 1 72 ? 6.131 9.397 11.636 1.00 95.06 72 PHE A C 1
ATOM 596 O O . PHE A 1 72 ? 6.938 9.404 12.564 1.00 95.06 72 PHE A O 1
ATOM 603 N N . THR A 1 73 ? 6.519 9.131 10.397 1.00 95.12 73 THR A N 1
ATOM 604 C CA . THR A 1 73 ? 7.918 8.947 10.017 1.00 95.12 73 THR A CA 1
ATOM 605 C C . THR A 1 73 ? 8.133 9.573 8.656 1.00 95.12 73 THR A C 1
ATOM 607 O O . THR A 1 73 ? 7.511 9.155 7.683 1.00 95.12 73 THR A O 1
ATOM 610 N N . THR A 1 74 ? 9.047 10.533 8.585 1.00 94.75 74 THR A N 1
ATOM 611 C CA . THR A 1 74 ? 9.541 11.090 7.329 1.00 94.75 74 THR A CA 1
ATOM 612 C C . THR A 1 74 ? 11.044 10.861 7.228 1.00 94.75 74 THR A C 1
ATOM 614 O O . THR A 1 74 ? 11.760 10.908 8.230 1.00 94.75 74 THR A O 1
ATOM 617 N N . ARG A 1 75 ? 11.521 10.530 6.032 1.00 91.88 75 ARG A N 1
ATOM 618 C CA . ARG A 1 75 ? 12.940 10.421 5.699 1.00 91.88 75 ARG A CA 1
ATOM 619 C C . ARG A 1 75 ? 13.175 11.180 4.413 1.00 91.88 75 ARG A C 1
ATOM 621 O O . ARG A 1 75 ? 12.482 10.934 3.432 1.00 91.88 75 ARG A O 1
ATOM 628 N N . MET A 1 76 ? 14.184 12.033 4.425 1.00 91.62 76 MET A N 1
ATOM 629 C CA . MET A 1 76 ? 14.603 12.803 3.268 1.00 91.62 76 MET A CA 1
ATOM 630 C C . MET A 1 76 ? 16.068 12.493 2.970 1.00 91.62 76 MET A C 1
ATOM 632 O O . MET A 1 76 ? 16.874 12.341 3.889 1.00 91.62 76 MET A O 1
ATOM 636 N N . ARG A 1 77 ? 16.411 12.375 1.691 1.00 89.75 77 ARG A N 1
ATOM 637 C CA . ARG A 1 77 ? 17.788 12.305 1.206 1.00 89.75 77 ARG A CA 1
ATOM 638 C C . ARG A 1 77 ? 17.968 13.382 0.150 1.00 89.75 77 ARG A C 1
ATOM 640 O O . ARG A 1 77 ? 17.164 13.475 -0.770 1.00 89.75 77 ARG A O 1
ATOM 647 N N . LEU A 1 78 ? 19.042 14.147 0.288 1.00 88.19 78 LEU A N 1
ATOM 648 C CA . LEU A 1 78 ? 19.495 15.139 -0.677 1.00 88.19 78 LEU A CA 1
ATOM 649 C C . LEU A 1 78 ? 20.884 14.733 -1.158 1.00 88.19 78 LEU A C 1
ATOM 651 O O . LEU A 1 78 ? 21.732 14.360 -0.346 1.00 88.19 78 LEU A O 1
ATOM 655 N N . LYS A 1 79 ? 21.107 14.784 -2.467 1.00 86.94 79 LYS A N 1
ATOM 656 C CA . LYS A 1 79 ? 22.410 14.553 -3.090 1.00 86.94 79 LYS A CA 1
ATOM 657 C C . LYS A 1 79 ? 22.637 15.639 -4.139 1.00 86.94 79 LYS A C 1
ATOM 659 O O . LYS A 1 79 ? 21.742 15.931 -4.920 1.00 86.94 79 LYS A O 1
ATOM 664 N N . SER A 1 80 ? 23.832 16.216 -4.150 1.00 84.25 80 SER A N 1
ATOM 665 C CA . SER A 1 80 ? 24.283 17.179 -5.160 1.00 84.25 80 SER A CA 1
ATOM 666 C C . SER A 1 80 ? 25.730 16.865 -5.526 1.00 84.25 80 SER A C 1
ATOM 668 O O . SER A 1 80 ? 26.464 16.305 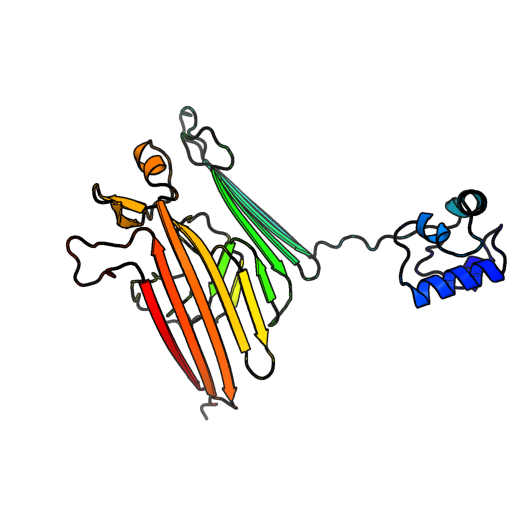-4.709 1.00 84.25 80 SER A O 1
ATOM 670 N N . GLU A 1 81 ? 26.139 17.227 -6.740 1.00 82.75 81 GLU A N 1
ATOM 671 C CA . GLU A 1 81 ? 27.541 17.161 -7.163 1.00 82.75 81 GLU A CA 1
ATOM 672 C C . GLU A 1 81 ? 28.328 18.389 -6.681 1.00 82.75 81 GLU A C 1
ATOM 674 O O . GLU A 1 81 ? 27.751 19.456 -6.451 1.00 82.75 81 GLU A O 1
ATOM 679 N N . ILE A 1 82 ? 29.649 18.229 -6.528 1.00 84.38 82 ILE A N 1
ATOM 680 C CA . ILE A 1 82 ? 30.603 19.313 -6.255 1.00 84.38 82 ILE A CA 1
ATOM 681 C C . ILE A 1 82 ? 31.731 19.224 -7.307 1.00 84.38 82 ILE A C 1
ATOM 683 O O . ILE A 1 82 ? 32.364 18.170 -7.387 1.00 84.38 82 ILE A O 1
ATOM 687 N N . PRO A 1 83 ? 32.005 20.285 -8.100 1.00 86.75 83 PRO A N 1
ATOM 688 C CA . PRO A 1 83 ? 31.293 21.565 -8.121 1.00 86.75 83 PRO A CA 1
ATOM 689 C C . PRO A 1 83 ? 29.843 21.402 -8.599 1.00 86.75 83 PRO A C 1
ATOM 691 O O . PRO A 1 83 ? 29.533 20.514 -9.394 1.00 86.75 83 PRO A O 1
ATOM 694 N N . LYS A 1 84 ? 28.948 22.254 -8.085 1.00 79.81 84 LYS A N 1
ATOM 695 C CA . LYS A 1 84 ? 27.516 22.182 -8.388 1.00 79.81 84 LYS A CA 1
ATOM 696 C C . LYS A 1 84 ? 27.287 22.460 -9.873 1.00 79.81 84 LYS A C 1
ATOM 698 O O . LYS A 1 84 ? 27.541 23.569 -10.336 1.00 79.81 84 LYS A O 1
ATOM 703 N N . LYS A 1 85 ? 26.779 21.464 -10.596 1.00 82.19 85 LYS A N 1
ATOM 704 C CA . LYS A 1 85 ? 26.271 21.632 -11.963 1.00 82.19 85 LYS A CA 1
ATOM 705 C C . LYS A 1 85 ? 24.788 21.987 -11.927 1.00 82.19 85 LYS A C 1
ATOM 707 O O . LYS A 1 85 ? 24.081 21.622 -10.981 1.00 82.19 85 LYS A O 1
ATOM 712 N N . GLU A 1 86 ? 24.320 22.682 -12.955 1.00 79.69 86 GLU A N 1
ATOM 713 C CA . GLU A 1 86 ? 22.909 23.031 -13.110 1.00 79.69 86 GLU A CA 1
ATOM 714 C C . GLU A 1 86 ? 22.031 21.766 -13.115 1.00 79.69 86 GLU A C 1
ATOM 716 O O . GLU A 1 86 ? 22.395 20.758 -13.722 1.00 79.69 86 GLU A O 1
ATOM 721 N N . LEU A 1 87 ? 20.922 21.801 -12.365 1.00 77.56 87 LEU A N 1
ATOM 722 C CA . LEU A 1 87 ? 19.973 20.692 -12.177 1.00 77.56 87 LEU A CA 1
ATOM 723 C C . LEU A 1 87 ? 20.581 19.374 -11.653 1.00 77.56 87 LEU A C 1
ATOM 725 O O . LEU A 1 87 ? 19.937 18.334 -11.731 1.00 77.56 87 LEU A O 1
ATOM 729 N N . SER A 1 88 ? 21.786 19.379 -11.074 1.00 81.31 88 SER A N 1
ATOM 730 C CA . SER A 1 88 ? 22.420 18.153 -10.548 1.00 81.31 88 SER A CA 1
ATOM 731 C C . SER A 1 88 ? 21.842 17.649 -9.215 1.00 81.31 88 SER A C 1
ATOM 733 O O . SER A 1 88 ? 22.307 16.641 -8.675 1.00 81.31 88 SER A O 1
ATOM 735 N N . GLU A 1 89 ? 20.843 18.336 -8.653 1.00 82.81 89 GLU A N 1
ATOM 736 C CA . GLU A 1 89 ? 20.249 17.961 -7.372 1.00 82.81 89 GLU A CA 1
ATOM 737 C C . GLU A 1 89 ? 19.304 16.766 -7.514 1.00 82.81 89 GLU A C 1
ATOM 739 O O . GLU A 1 89 ? 18.306 16.812 -8.234 1.00 82.81 89 GLU A O 1
ATOM 744 N N . LYS A 1 90 ? 19.576 15.723 -6.728 1.00 86.06 90 LYS A N 1
ATOM 745 C CA . LYS A 1 90 ? 18.672 14.597 -6.505 1.00 86.06 90 LYS A CA 1
ATOM 746 C C . LYS A 1 90 ? 18.047 14.717 -5.123 1.00 86.06 90 LYS A C 1
ATOM 748 O O . LYS A 1 90 ? 18.765 14.849 -4.124 1.00 86.06 90 LYS A O 1
ATOM 753 N N . TYR A 1 91 ? 16.726 14.604 -5.043 1.00 87.19 91 TYR A N 1
ATOM 754 C CA . TYR A 1 91 ? 16.044 14.485 -3.760 1.00 87.19 91 TYR A CA 1
ATOM 755 C C . TYR A 1 91 ? 15.145 13.260 -3.718 1.00 87.19 91 TYR A C 1
ATOM 757 O O . TYR A 1 91 ? 14.540 12.861 -4.705 1.00 87.19 91 TYR A O 1
ATOM 765 N N . TYR A 1 92 ? 15.031 12.697 -2.525 1.00 89.12 92 TYR A N 1
ATOM 766 C CA . TYR A 1 92 ? 14.150 11.584 -2.220 1.00 89.12 92 TYR A CA 1
ATOM 767 C C . TYR A 1 92 ? 13.455 11.865 -0.897 1.00 89.12 92 TYR A C 1
ATOM 769 O O . TYR A 1 92 ? 14.119 12.174 0.095 1.00 89.12 92 TYR A O 1
ATOM 777 N N . THR A 1 93 ? 12.133 11.724 -0.870 1.00 91.62 93 THR A N 1
ATOM 778 C CA . THR A 1 93 ? 11.340 11.843 0.354 1.00 91.62 93 THR A CA 1
ATOM 779 C C . THR A 1 93 ? 10.441 10.632 0.517 1.00 91.62 93 THR A C 1
ATOM 781 O O . THR A 1 93 ? 9.774 10.190 -0.412 1.00 91.62 93 THR A O 1
ATOM 784 N N . LYS A 1 94 ? 10.401 10.098 1.734 1.00 92.44 94 LYS A N 1
ATOM 785 C CA . LYS A 1 94 ? 9.538 8.993 2.136 1.00 92.44 94 LYS A CA 1
ATOM 786 C C . LYS A 1 94 ? 8.813 9.367 3.409 1.00 92.44 94 LYS A C 1
ATOM 788 O O . LYS A 1 94 ? 9.431 9.451 4.469 1.00 92.44 94 LYS A O 1
ATOM 793 N N . THR A 1 95 ? 7.499 9.488 3.311 1.00 95.38 95 THR A N 1
ATOM 794 C CA . THR A 1 95 ? 6.623 9.827 4.429 1.00 95.38 95 THR A CA 1
ATOM 795 C C . THR A 1 95 ? 5.658 8.681 4.690 1.00 95.38 95 THR A C 1
ATOM 797 O O . THR A 1 95 ? 5.087 8.110 3.766 1.00 95.38 95 THR A O 1
ATOM 800 N N . LYS A 1 96 ? 5.473 8.329 5.963 1.00 96.12 96 LYS A N 1
ATOM 801 C CA . LYS A 1 96 ? 4.491 7.356 6.439 1.00 96.12 96 LYS A CA 1
ATOM 802 C C . LYS A 1 96 ? 3.803 7.910 7.680 1.00 96.12 96 LYS A C 1
ATOM 804 O O . LYS A 1 96 ? 4.469 8.284 8.642 1.00 96.12 96 LYS A O 1
ATOM 809 N N . CYS A 1 97 ? 2.480 7.913 7.670 1.00 95.81 97 CYS A N 1
ATOM 810 C CA . CYS A 1 97 ? 1.639 8.336 8.778 1.00 95.81 97 CYS A CA 1
ATOM 811 C C . CYS A 1 97 ? 0.634 7.230 9.097 1.00 95.81 97 CYS A C 1
ATOM 813 O O . CYS A 1 97 ? -0.086 6.774 8.212 1.00 95.81 97 CYS A O 1
ATOM 815 N N . SER A 1 98 ? 0.588 6.800 10.350 1.00 94.94 98 SER A N 1
ATOM 816 C CA . SER A 1 98 ? -0.372 5.832 10.867 1.00 94.94 98 SER A CA 1
ATOM 817 C C . SER A 1 98 ? -1.215 6.492 11.954 1.00 94.94 98 SER A C 1
ATOM 819 O O . SER A 1 98 ? -0.674 7.110 12.874 1.00 94.94 98 SER A O 1
ATOM 821 N N . PHE A 1 99 ? -2.530 6.361 11.837 1.00 93.62 99 PHE A N 1
ATOM 822 C CA . PHE A 1 99 ? -3.516 6.891 12.773 1.00 93.62 99 PHE A CA 1
ATOM 823 C C . PHE A 1 99 ? -4.758 6.001 12.737 1.00 93.62 99 PHE A C 1
ATOM 825 O O . PHE A 1 99 ? -5.269 5.691 11.659 1.00 93.62 99 PHE A O 1
ATOM 832 N N . ASP A 1 100 ? -5.248 5.578 13.902 1.00 91.19 100 ASP A N 1
ATOM 833 C CA . ASP A 1 100 ? -6.417 4.698 14.002 1.00 91.19 100 ASP A CA 1
ATOM 834 C C . ASP A 1 100 ? -6.256 3.449 13.097 1.00 91.19 100 ASP A C 1
ATOM 836 O O . ASP A 1 100 ? -5.262 2.721 13.200 1.00 91.19 100 ASP A O 1
ATOM 840 N N . ARG A 1 101 ? -7.190 3.176 12.183 1.00 93.06 101 ARG A N 1
ATOM 841 C CA . ARG A 1 101 ? -7.118 2.056 11.235 1.00 93.06 101 ARG A CA 1
ATOM 842 C C . ARG A 1 101 ? -6.436 2.410 9.914 1.00 93.06 101 ARG A C 1
ATOM 844 O O . ARG A 1 101 ? -6.478 1.600 8.998 1.00 93.06 101 ARG A O 1
ATOM 851 N N . TYR A 1 102 ? -5.852 3.596 9.785 1.00 95.19 102 TYR A N 1
ATOM 852 C CA . TYR A 1 102 ? -5.296 4.094 8.532 1.00 95.19 102 TYR A CA 1
ATOM 853 C C . TYR A 1 102 ? -3.775 4.156 8.591 1.00 95.19 102 TYR A C 1
ATOM 855 O O . TYR A 1 102 ? -3.166 4.534 9.591 1.00 95.19 102 TYR A O 1
ATOM 863 N N . THR A 1 103 ? -3.140 3.799 7.484 1.00 96.38 103 THR A N 1
ATOM 864 C CA . THR A 1 103 ? -1.721 4.028 7.240 1.00 96.38 103 THR A CA 1
ATOM 865 C C . THR A 1 103 ? -1.563 4.619 5.852 1.00 96.38 103 THR A C 1
ATOM 867 O O . THR A 1 103 ? -1.754 3.928 4.859 1.00 96.38 103 THR A O 1
ATOM 870 N N . ILE A 1 104 ? -1.199 5.894 5.795 1.00 96.69 104 ILE A N 1
ATOM 871 C CA . ILE A 1 104 ? -0.933 6.634 4.564 1.00 96.69 104 ILE A CA 1
ATOM 872 C C . ILE A 1 104 ? 0.575 6.697 4.364 1.00 96.69 104 ILE A C 1
ATOM 874 O O . ILE A 1 104 ? 1.332 6.900 5.318 1.00 96.69 104 ILE A O 1
ATOM 878 N N . TYR A 1 105 ? 1.029 6.523 3.133 1.00 96.50 105 TYR A N 1
ATOM 879 C CA . TYR A 1 105 ? 2.429 6.675 2.777 1.00 96.50 105 TYR A CA 1
ATOM 880 C C . TYR A 1 105 ? 2.578 7.287 1.391 1.00 96.50 105 TYR A C 1
ATOM 882 O O . TYR A 1 105 ? 1.732 7.120 0.515 1.00 96.50 105 TYR A O 1
ATOM 890 N N . LEU A 1 106 ? 3.670 8.022 1.226 1.00 95.56 106 LEU A N 1
ATOM 891 C CA . LEU A 1 106 ? 4.033 8.689 -0.010 1.00 95.56 106 LEU A CA 1
ATOM 892 C C . LEU A 1 106 ? 5.549 8.636 -0.158 1.00 95.56 106 LEU A C 1
ATOM 894 O O . LEU A 1 106 ? 6.285 9.008 0.761 1.00 95.56 106 LEU A O 1
ATOM 898 N N . VAL A 1 107 ? 5.993 8.171 -1.318 1.00 92.44 107 VAL A N 1
ATOM 899 C CA . VAL A 1 107 ? 7.366 8.349 -1.784 1.00 92.44 107 VAL A CA 1
ATOM 900 C C . VAL A 1 107 ? 7.349 9.358 -2.916 1.00 92.44 107 VAL A C 1
ATOM 902 O O . VAL A 1 107 ? 6.488 9.261 -3.786 1.00 92.44 107 VAL A O 1
ATOM 905 N N . THR A 1 108 ? 8.279 10.304 -2.889 1.00 91.44 108 THR A N 1
ATOM 906 C CA . THR A 1 108 ? 8.553 11.207 -4.004 1.00 91.44 108 THR A CA 1
ATOM 907 C C . THR A 1 108 ? 10.038 11.218 -4.307 1.00 91.44 108 THR A C 1
ATOM 909 O O . THR A 1 108 ? 10.877 11.128 -3.401 1.00 91.44 108 THR A O 1
ATOM 912 N N . GLU A 1 109 ? 10.360 11.346 -5.583 1.00 87.50 109 GLU A N 1
ATOM 913 C CA . GLU A 1 109 ? 11.727 11.484 -6.052 1.00 87.50 109 GLU A CA 1
ATOM 914 C C . GLU A 1 109 ? 11.797 12.519 -7.172 1.00 87.50 109 GLU A C 1
ATOM 916 O O . GLU A 1 109 ? 10.833 12.770 -7.901 1.00 87.50 109 GLU A O 1
ATOM 921 N N . LYS A 1 110 ? 12.955 13.163 -7.242 1.00 86.19 110 LYS A N 1
ATOM 922 C CA . LYS A 1 110 ? 13.376 13.988 -8.362 1.00 86.19 110 LYS A CA 1
ATOM 923 C C . LYS A 1 110 ? 14.734 13.512 -8.813 1.00 86.19 110 LYS A C 1
ATOM 925 O O . LYS A 1 110 ? 15.656 13.483 -7.989 1.00 86.19 110 LYS A O 1
ATOM 930 N N . ASP A 1 111 ? 14.863 13.276 -10.107 1.00 81.19 111 ASP A N 1
ATOM 931 C CA . ASP A 1 111 ? 16.140 12.977 -10.717 1.00 81.19 111 ASP A CA 1
ATOM 932 C C . ASP A 1 111 ? 16.938 14.228 -11.116 1.00 81.19 111 ASP A C 1
ATOM 934 O O . ASP A 1 111 ? 16.383 15.327 -11.297 1.00 81.19 111 ASP A O 1
ATOM 938 N N . PRO A 1 112 ? 18.275 14.085 -11.215 1.00 77.81 112 PRO A N 1
ATOM 939 C CA . PRO A 1 112 ? 19.128 15.099 -11.812 1.00 77.81 112 PRO A CA 1
ATOM 940 C C . PRO A 1 112 ? 18.716 15.402 -13.257 1.00 77.81 112 PRO A C 1
ATOM 942 O O . PRO A 1 112 ? 18.301 14.514 -13.991 1.00 77.81 112 PRO A O 1
ATOM 945 N N . TYR A 1 113 ? 18.914 16.648 -13.676 1.00 73.94 113 TYR A N 1
ATOM 946 C CA . TYR A 1 113 ? 18.712 17.154 -15.040 1.00 73.94 113 TYR A CA 1
ATOM 947 C C . TYR A 1 113 ? 17.261 17.256 -15.516 1.00 73.94 113 TYR A C 1
ATOM 949 O O . TYR A 1 113 ? 17.005 17.681 -16.641 1.00 73.94 113 TYR A O 1
ATOM 957 N N . GLU A 1 114 ? 16.302 16.986 -14.637 1.00 73.94 114 GLU A N 1
ATOM 958 C CA . GLU A 1 114 ? 14.892 17.256 -14.896 1.00 73.94 114 GLU A CA 1
ATOM 959 C C . GLU A 1 114 ? 14.438 18.582 -14.281 1.00 73.94 114 GLU A C 1
ATOM 961 O O . GLU A 1 114 ? 14.930 19.002 -13.236 1.00 73.94 114 GLU A O 1
ATOM 966 N N . ASN A 1 115 ? 13.448 19.239 -14.884 1.00 68.94 115 ASN A N 1
ATOM 967 C CA . ASN A 1 115 ? 12.876 20.472 -14.326 1.00 68.94 115 ASN A CA 1
ATOM 968 C C . ASN A 1 115 ? 11.762 20.205 -13.302 1.00 68.94 115 ASN A C 1
ATOM 970 O O . ASN A 1 115 ? 11.423 21.087 -12.515 1.00 68.94 115 ASN A O 1
ATOM 974 N N . SER A 1 116 ? 11.197 18.994 -13.292 1.00 76.62 116 SER A N 1
ATOM 975 C CA . SER A 1 116 ? 10.153 18.621 -12.341 1.00 76.62 116 SER A CA 1
ATOM 976 C C . SER A 1 116 ? 10.760 18.292 -10.975 1.00 76.62 116 SER A C 1
ATOM 978 O O . SER A 1 116 ? 11.685 17.490 -10.845 1.00 76.62 116 SER A O 1
ATOM 980 N N . PHE A 1 117 ? 10.230 18.919 -9.931 1.00 67.06 117 PHE A N 1
ATOM 981 C CA . PHE A 1 117 ? 10.233 18.372 -8.578 1.00 67.06 117 PHE A CA 1
ATOM 982 C C . PHE A 1 117 ? 8.997 17.464 -8.558 1.00 67.06 117 PHE A C 1
ATOM 984 O O . PHE A 1 117 ? 7.964 18.032 -8.779 1.00 67.06 117 PHE A O 1
ATOM 991 N N . PHE A 1 118 ? 8.994 16.165 -8.270 1.00 70.81 118 PHE A N 1
ATOM 992 C CA . PHE A 1 118 ? 7.839 15.243 -8.420 1.00 70.81 118 PHE A CA 1
ATOM 993 C C . PHE A 1 118 ? 7.791 14.572 -9.793 1.00 70.81 118 PHE A C 1
ATOM 995 O O . PHE A 1 118 ? 6.725 14.432 -10.388 1.00 70.81 118 PHE A O 1
ATOM 1002 N N . ASP A 1 119 ? 8.951 14.147 -10.284 1.00 76.81 119 ASP A N 1
ATOM 1003 C CA . ASP A 1 119 ? 8.998 13.287 -11.462 1.00 76.81 119 ASP A CA 1
ATOM 1004 C C . ASP A 1 119 ? 8.450 11.881 -11.155 1.00 76.81 119 ASP A C 1
ATOM 1006 O O . ASP A 1 119 ? 7.588 11.373 -11.874 1.00 76.81 119 ASP A O 1
ATOM 1010 N N . TYR A 1 120 ? 8.829 11.324 -10.000 1.00 83.50 120 TYR A N 1
ATOM 1011 C CA . TYR A 1 120 ? 8.271 10.075 -9.491 1.00 83.50 120 TYR A CA 1
ATOM 1012 C C . TYR A 1 120 ? 7.477 10.288 -8.204 1.00 83.50 120 TYR A C 1
ATOM 1014 O O . TYR A 1 120 ? 7.904 10.981 -7.268 1.00 83.50 120 TYR A O 1
ATOM 1022 N N . TYR A 1 121 ? 6.320 9.629 -8.123 1.00 88.88 121 TYR A N 1
ATOM 1023 C CA . TYR A 1 121 ? 5.505 9.576 -6.918 1.00 88.88 121 TYR A CA 1
ATOM 1024 C C . TYR A 1 121 ? 4.832 8.211 -6.752 1.00 88.88 121 TYR A C 1
ATOM 1026 O O . TYR A 1 121 ? 4.300 7.616 -7.684 1.00 88.88 121 TYR A O 1
ATOM 1034 N N . SER A 1 122 ? 4.805 7.724 -5.513 1.00 91.50 122 SER A N 1
ATOM 1035 C CA . SER A 1 122 ? 4.176 6.454 -5.148 1.00 91.50 122 SER A CA 1
ATOM 1036 C C . SER A 1 122 ? 3.322 6.637 -3.886 1.00 91.50 122 SER A C 1
ATOM 1038 O O . SER A 1 122 ? 3.820 6.448 -2.765 1.00 91.50 122 SER A O 1
ATOM 1040 N N . PRO A 1 123 ? 2.042 7.021 -4.038 1.00 95.56 123 PRO A N 1
ATOM 1041 C CA . PRO A 1 123 ? 1.101 7.170 -2.941 1.00 95.56 123 PRO A CA 1
ATOM 1042 C C . PRO A 1 123 ? 0.419 5.838 -2.625 1.00 95.56 123 PRO A C 1
ATOM 1044 O O . PRO A 1 123 ? 0.146 5.031 -3.514 1.00 95.56 123 PRO A O 1
ATOM 1047 N N . GLY A 1 124 ? 0.059 5.632 -1.363 1.00 97.12 124 GLY A N 1
ATOM 1048 C CA . GLY A 1 124 ? -0.820 4.536 -0.984 1.00 97.12 124 GLY A CA 1
ATOM 1049 C C . GLY A 1 124 ? -1.445 4.714 0.390 1.00 97.12 124 GLY A C 1
ATOM 1050 O O . GLY A 1 124 ? -0.938 5.437 1.253 1.00 97.12 124 GLY A O 1
ATOM 1051 N N . ILE A 1 125 ? -2.574 4.041 0.583 1.00 97.56 125 ILE A N 1
ATOM 1052 C CA . ILE A 1 125 ? -3.303 3.998 1.846 1.00 97.56 125 ILE A CA 1
ATOM 1053 C C . ILE A 1 125 ? -3.677 2.559 2.177 1.00 97.56 125 ILE A C 1
ATOM 1055 O O . ILE A 1 125 ? -4.294 1.868 1.374 1.00 97.56 125 ILE A O 1
ATOM 1059 N N . ILE A 1 126 ? -3.321 2.120 3.381 1.00 97.44 126 ILE A N 1
ATOM 1060 C CA . ILE A 1 126 ? -3.778 0.864 3.976 1.00 97.44 126 ILE A CA 1
ATOM 1061 C C . ILE A 1 126 ? -4.839 1.193 5.025 1.00 97.44 126 ILE A C 1
ATOM 1063 O O . ILE A 1 126 ? -4.630 2.057 5.878 1.00 97.44 126 ILE A O 1
ATOM 1067 N N . ILE A 1 127 ? -5.964 0.490 4.965 1.00 97.12 127 ILE A N 1
ATOM 1068 C CA . ILE A 1 127 ? -7.107 0.605 5.865 1.00 97.12 127 ILE A CA 1
ATOM 1069 C C . ILE A 1 127 ? -7.333 -0.754 6.527 1.00 97.12 127 ILE A C 1
ATOM 1071 O O . ILE A 1 127 ? -7.553 -1.752 5.849 1.00 97.12 127 ILE A O 1
ATOM 1075 N N . GLY A 1 128 ? -7.315 -0.798 7.854 1.00 93.81 128 GLY A N 1
ATOM 1076 C CA . GLY A 1 128 ? -7.497 -2.014 8.643 1.00 93.81 128 GLY A CA 1
ATOM 1077 C C . GLY A 1 128 ? -6.295 -2.336 9.529 1.00 93.81 128 GLY A C 1
ATOM 1078 O O . GLY A 1 128 ? -5.281 -1.638 9.536 1.00 93.81 128 GLY A O 1
ATOM 1079 N N . ARG A 1 129 ? -6.431 -3.392 10.332 1.00 83.94 129 ARG A N 1
ATOM 1080 C CA . ARG A 1 129 ? -5.410 -3.868 11.276 1.00 83.94 129 ARG A CA 1
ATOM 1081 C C . ARG A 1 129 ? -5.423 -5.396 11.305 1.00 83.94 129 ARG A C 1
ATOM 1083 O O . ARG A 1 129 ? -6.469 -6.018 11.144 1.00 83.94 129 ARG A O 1
ATOM 1090 N N . GLY A 1 130 ? -4.263 -6.003 11.550 1.00 85.50 130 GLY A N 1
ATOM 1091 C CA . GLY A 1 130 ? -4.156 -7.458 11.680 1.00 85.50 130 GLY A CA 1
ATOM 1092 C C . GLY A 1 130 ? -4.414 -8.174 10.354 1.00 85.50 130 GLY A C 1
ATOM 1093 O O . GLY A 1 130 ? -3.732 -7.896 9.371 1.00 85.50 130 GLY A O 1
ATOM 1094 N N . THR A 1 131 ? -5.369 -9.103 10.332 1.00 86.06 131 THR A N 1
ATOM 1095 C CA . THR A 1 131 ? -5.684 -9.953 9.171 1.00 86.06 131 THR A CA 1
ATOM 1096 C C . THR A 1 131 ? -6.589 -9.284 8.141 1.00 86.06 131 THR A C 1
ATOM 1098 O O . THR A 1 131 ? -6.476 -9.609 6.958 1.00 86.06 131 THR A O 1
ATOM 1101 N N . ARG A 1 132 ? -7.445 -8.348 8.580 1.00 94.38 132 ARG A N 1
ATOM 1102 C CA . ARG A 1 132 ? -8.365 -7.603 7.719 1.00 94.38 132 ARG A CA 1
ATOM 1103 C C . ARG A 1 132 ? -7.748 -6.278 7.303 1.00 94.38 132 ARG A C 1
ATOM 1105 O O . ARG A 1 132 ? -7.649 -5.349 8.107 1.00 94.38 132 ARG A O 1
ATOM 1112 N N . GLN A 1 133 ? -7.329 -6.201 6.049 1.00 96.25 133 GLN A N 1
ATOM 1113 C CA . GLN A 1 133 ? -6.666 -5.032 5.488 1.00 96.25 133 GLN A CA 1
ATOM 1114 C C . GLN A 1 133 ? -7.127 -4.803 4.054 1.00 96.25 133 GLN A C 1
ATOM 1116 O O . GLN A 1 133 ? -7.229 -5.737 3.269 1.00 96.25 133 GLN A O 1
ATOM 1121 N N . PHE A 1 134 ? -7.359 -3.549 3.707 1.00 97.75 134 PHE A N 1
ATOM 1122 C CA . PHE A 1 134 ? -7.563 -3.087 2.346 1.00 97.75 134 PHE A CA 1
ATOM 1123 C C . PHE A 1 134 ? -6.458 -2.092 2.006 1.00 97.75 134 PHE A C 1
ATOM 1125 O O . PHE A 1 134 ? -6.093 -1.275 2.849 1.00 97.75 134 PHE A O 1
ATOM 1132 N N . VAL A 1 135 ? -5.930 -2.135 0.792 1.00 97.81 135 VAL A N 1
ATOM 1133 C CA . VAL A 1 135 ? -4.967 -1.153 0.295 1.00 97.81 135 VAL A CA 1
ATOM 1134 C C . VAL A 1 135 ? -5.429 -0.594 -1.036 1.00 97.81 135 VAL A C 1
ATOM 1136 O O . VAL A 1 135 ? -5.984 -1.323 -1.855 1.00 97.81 135 VAL A O 1
ATOM 1139 N N . LEU A 1 136 ? -5.166 0.693 -1.241 1.00 97.94 136 LEU A N 1
ATOM 1140 C CA . LEU A 1 136 ? -5.345 1.390 -2.508 1.00 97.94 136 LEU A CA 1
ATOM 1141 C C . LEU A 1 136 ? -4.094 2.228 -2.806 1.00 97.94 136 LEU A C 1
ATOM 1143 O O . LEU A 1 136 ? -3.559 2.884 -1.908 1.00 97.94 136 LEU A O 1
ATOM 1147 N N . GLY A 1 137 ? -3.643 2.220 -4.058 1.00 96.31 137 GLY A N 1
ATOM 1148 C CA . GLY A 1 137 ? -2.441 2.915 -4.529 1.00 96.31 137 GLY A CA 1
ATOM 1149 C C . GLY A 1 137 ? -1.277 1.955 -4.766 1.00 96.31 137 GLY A C 1
ATOM 1150 O O . GLY A 1 137 ? -1.488 0.806 -5.151 1.00 96.31 137 GLY A O 1
ATOM 1151 N N . LYS A 1 138 ? -0.042 2.413 -4.548 1.00 94.69 138 LYS A N 1
ATOM 1152 C CA . LYS A 1 138 ? 1.152 1.577 -4.700 1.00 94.69 138 LYS A CA 1
ATOM 1153 C C . LYS A 1 138 ? 1.347 0.699 -3.465 1.00 94.69 138 LYS A C 1
ATOM 1155 O O . LYS A 1 138 ? 1.387 1.207 -2.347 1.00 94.69 138 LYS A O 1
ATOM 1160 N N . TYR A 1 139 ? 1.499 -0.607 -3.617 1.00 94.62 139 TYR A N 1
ATOM 1161 C CA . TYR A 1 139 ? 1.711 -1.540 -2.508 1.00 94.62 139 TYR A CA 1
ATOM 1162 C C . TYR A 1 139 ? 2.652 -2.674 -2.907 1.00 94.62 139 TYR A C 1
ATOM 1164 O O . TYR A 1 139 ? 2.990 -2.859 -4.071 1.00 94.62 139 TYR A O 1
ATOM 1172 N N . ASN A 1 140 ? 3.098 -3.427 -1.911 1.00 92.81 140 ASN A N 1
ATOM 1173 C CA . ASN A 1 140 ? 3.853 -4.653 -2.100 1.00 92.81 140 ASN A CA 1
ATOM 1174 C C . ASN A 1 140 ? 3.080 -5.813 -1.478 1.00 92.81 140 ASN A C 1
ATOM 1176 O O . ASN A 1 140 ? 2.385 -5.651 -0.470 1.00 92.81 140 ASN A O 1
ATOM 1180 N N . LEU A 1 141 ? 3.244 -6.988 -2.069 1.00 90.88 141 LEU A N 1
ATOM 1181 C CA . LEU A 1 141 ? 2.822 -8.248 -1.480 1.00 90.88 141 LEU A CA 1
ATOM 1182 C C . LEU A 1 141 ? 4.072 -8.956 -0.980 1.00 90.88 141 LEU A C 1
ATOM 1184 O O . LEU A 1 141 ? 5.103 -8.939 -1.644 1.00 90.88 141 LEU A O 1
ATOM 1188 N N . ASP A 1 142 ? 3.985 -9.513 0.220 1.00 88.94 142 ASP A N 1
ATOM 1189 C CA . ASP A 1 142 ? 4.999 -10.397 0.772 1.00 88.94 142 ASP A CA 1
ATOM 1190 C C . ASP A 1 142 ? 4.350 -11.720 1.150 1.00 88.94 142 ASP A C 1
ATOM 1192 O O . ASP A 1 142 ? 3.936 -11.959 2.295 1.00 88.94 142 ASP A O 1
ATOM 1196 N N . LEU A 1 143 ? 4.179 -12.516 0.101 1.00 87.12 143 LEU A N 1
ATOM 1197 C CA . LEU A 1 143 ? 3.543 -13.818 0.067 1.00 87.12 143 LEU A CA 1
ATOM 1198 C C . LEU A 1 143 ? 4.558 -14.835 -0.491 1.00 87.12 143 LEU A C 1
ATOM 1200 O O . LEU A 1 143 ? 5.672 -14.494 -0.884 1.00 87.12 143 LEU A O 1
ATOM 1204 N N . GLY A 1 144 ? 4.201 -16.113 -0.466 1.00 79.69 144 GLY A N 1
ATOM 1205 C CA . GLY A 1 144 ? 4.941 -17.197 -1.111 1.00 79.69 144 GLY A CA 1
ATOM 1206 C C . GLY A 1 144 ? 6.282 -17.519 -0.471 1.00 79.69 144 GLY A C 1
ATOM 1207 O O . GLY A 1 144 ? 7.095 -18.170 -1.114 1.00 79.69 144 GLY A O 1
ATOM 1208 N N . SER A 1 145 ? 6.543 -17.040 0.750 1.00 77.19 145 SER A N 1
ATOM 1209 C CA . SER A 1 145 ? 7.827 -17.202 1.449 1.00 77.19 145 SER A CA 1
ATOM 1210 C C . SER A 1 145 ? 9.063 -16.855 0.602 1.00 77.19 145 SER A C 1
ATOM 1212 O O . SER A 1 145 ? 10.122 -17.445 0.793 1.00 77.19 145 SER A O 1
ATOM 1214 N N . GLY A 1 146 ? 8.938 -15.891 -0.319 1.00 70.38 146 GLY A N 1
A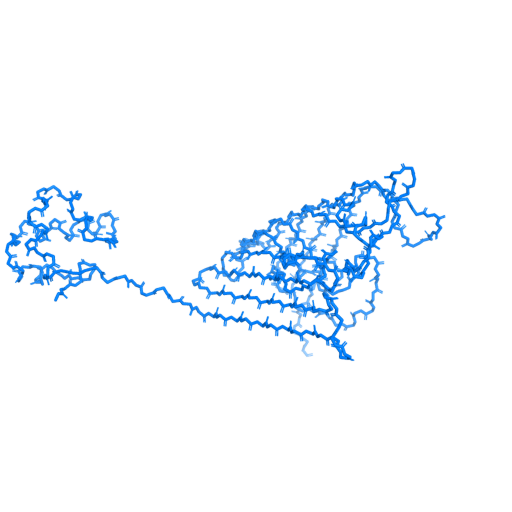TOM 1215 C CA . GLY A 1 146 ? 10.024 -15.474 -1.217 1.00 70.38 146 GLY A CA 1
ATOM 1216 C C . GLY A 1 146 ? 10.056 -16.179 -2.577 1.00 70.38 146 GLY A C 1
ATOM 1217 O O . GLY A 1 146 ? 10.819 -15.772 -3.441 1.00 70.38 146 GLY A O 1
ATOM 1218 N N . VAL A 1 147 ? 9.215 -17.194 -2.805 1.00 72.81 147 VAL A N 1
ATOM 1219 C CA . VAL A 1 147 ? 9.138 -17.915 -4.091 1.00 72.81 147 VAL A CA 1
ATOM 1220 C C . VAL A 1 147 ? 8.279 -17.167 -5.112 1.00 72.81 147 VAL A C 1
ATOM 1222 O O . VAL A 1 147 ? 8.552 -17.197 -6.307 1.00 72.81 147 VAL A O 1
ATOM 1225 N N . MET A 1 148 ? 7.205 -16.517 -4.657 1.00 78.62 148 MET A N 1
ATOM 1226 C CA . MET A 1 148 ? 6.210 -15.905 -5.536 1.00 78.62 148 MET A CA 1
ATOM 1227 C C . MET A 1 148 ? 5.509 -14.750 -4.826 1.00 78.62 148 MET A C 1
ATOM 1229 O O . MET A 1 148 ? 5.081 -14.912 -3.688 1.00 78.62 148 MET A O 1
ATOM 1233 N N . LEU A 1 149 ? 5.328 -13.617 -5.518 1.00 78.81 149 LEU A N 1
ATOM 1234 C CA . LEU A 1 149 ? 4.675 -12.416 -4.970 1.00 78.81 149 LEU A CA 1
ATOM 1235 C C . LEU A 1 149 ? 5.362 -11.904 -3.685 1.00 78.81 149 LEU A C 1
ATOM 1237 O O . LEU A 1 149 ? 4.690 -11.591 -2.700 1.00 78.81 149 LEU A O 1
ATOM 1241 N N . SER A 1 150 ? 6.698 -11.831 -3.705 1.00 73.62 150 SER A N 1
ATOM 1242 C CA . SER A 1 150 ? 7.517 -11.209 -2.658 1.00 73.62 150 SER A CA 1
ATOM 1243 C C . SER A 1 150 ? 8.291 -10.005 -3.221 1.00 73.62 150 SER A C 1
ATOM 1245 O O . SER A 1 150 ? 8.596 -9.988 -4.414 1.00 73.62 150 SER A O 1
ATOM 1247 N N . PRO A 1 151 ? 8.632 -8.986 -2.406 1.00 63.03 151 PRO A N 1
ATOM 1248 C CA . PRO A 1 151 ? 9.332 -7.789 -2.876 1.00 63.03 151 PRO A CA 1
ATOM 1249 C C . PRO A 1 151 ? 10.823 -8.016 -3.168 1.00 63.03 151 PRO A C 1
ATOM 1251 O O . PRO A 1 151 ? 11.466 -7.135 -3.733 1.00 63.03 151 PRO A O 1
ATOM 1254 N N . ILE A 1 152 ? 11.394 -9.136 -2.710 1.00 50.16 152 ILE A N 1
ATOM 1255 C CA . ILE A 1 152 ? 12.801 -9.499 -2.903 1.00 50.16 152 ILE A CA 1
ATOM 1256 C C . ILE A 1 152 ? 12.830 -10.703 -3.841 1.00 50.16 152 ILE A C 1
ATOM 1258 O O . ILE A 1 152 ? 12.314 -11.755 -3.484 1.00 50.16 152 ILE A O 1
ATOM 1262 N N . GLY A 1 153 ? 13.460 -10.548 -5.004 1.00 42.16 153 GLY A N 1
ATOM 1263 C CA . GLY A 1 153 ? 13.664 -11.642 -5.950 1.00 42.16 153 GLY A CA 1
ATOM 1264 C C . GLY A 1 153 ? 12.679 -11.599 -7.107 1.00 42.16 153 GLY A C 1
ATOM 1265 O O . GLY A 1 153 ? 11.587 -12.144 -7.034 1.00 42.16 153 GLY A O 1
ATOM 1266 N N . SER A 1 154 ? 13.100 -10.930 -8.178 1.00 39.88 154 SER A N 1
ATOM 1267 C CA . SER A 1 154 ? 12.983 -11.431 -9.543 1.00 39.88 154 SER A CA 1
ATOM 1268 C C . SER A 1 154 ? 11.759 -12.298 -9.846 1.00 39.88 154 SER A C 1
ATOM 1270 O O . SER A 1 154 ? 11.794 -13.513 -9.670 1.00 39.88 154 SER A O 1
ATOM 1272 N N . PHE A 1 155 ? 10.740 -11.705 -10.468 1.00 45.16 155 PHE A N 1
ATOM 1273 C CA . PHE A 1 155 ? 9.637 -12.446 -11.094 1.00 45.16 155 PHE A CA 1
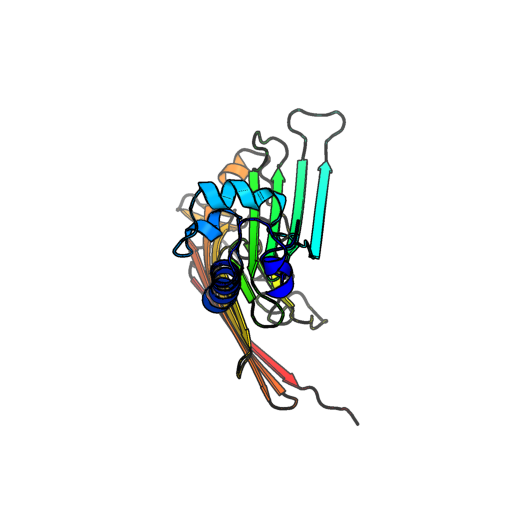ATOM 1274 C C . PHE A 1 155 ? 10.113 -13.533 -12.092 1.00 45.16 155 PHE A C 1
ATOM 1276 O O . PHE A 1 155 ? 9.329 -14.406 -12.451 1.00 45.16 155 PHE A O 1
ATOM 1283 N N . PHE A 1 156 ? 11.394 -13.504 -12.502 1.00 37.16 156 PHE A N 1
ATOM 1284 C CA . PHE A 1 156 ? 12.006 -14.394 -13.496 1.00 37.16 156 PHE A CA 1
ATOM 1285 C C . PHE A 1 156 ? 13.311 -15.098 -13.065 1.00 37.16 156 PHE A C 1
ATOM 1287 O O . PHE A 1 156 ? 13.859 -15.851 -13.865 1.00 37.16 156 PHE A O 1
ATOM 1294 N N . TYR A 1 157 ? 13.832 -14.898 -11.845 1.00 36.69 157 TYR A N 1
ATOM 1295 C CA . TYR A 1 157 ? 15.078 -15.559 -11.412 1.00 36.69 157 TYR A CA 1
ATOM 1296 C C . TYR A 1 157 ? 14.903 -16.254 -10.064 1.00 36.69 157 TYR A C 1
ATOM 1298 O O . TYR A 1 157 ? 14.712 -15.607 -9.037 1.00 36.69 157 TYR A O 1
ATOM 1306 N N . SER A 1 158 ? 15.037 -17.581 -10.072 1.00 33.12 158 SER A N 1
ATOM 1307 C CA . SER A 1 158 ? 15.193 -18.408 -8.877 1.00 33.12 158 SER A CA 1
ATOM 1308 C C . SER A 1 158 ? 16.546 -18.117 -8.221 1.00 33.12 158 SER A C 1
ATOM 1310 O O . SER A 1 158 ? 17.532 -18.804 -8.470 1.00 33.12 158 SER A O 1
ATOM 1312 N N . THR A 1 159 ? 16.630 -17.069 -7.407 1.00 40.38 159 THR A N 1
ATOM 1313 C CA . THR A 1 159 ? 17.753 -16.913 -6.476 1.00 40.38 159 THR A CA 1
ATOM 1314 C C . THR A 1 159 ? 17.583 -17.898 -5.316 1.00 40.38 159 THR A C 1
ATOM 1316 O O . THR A 1 159 ? 16.489 -18.037 -4.776 1.00 40.38 159 THR A O 1
ATOM 1319 N N . ASP A 1 160 ? 18.659 -18.607 -4.962 1.00 39.81 160 ASP A N 1
ATOM 1320 C CA . ASP A 1 160 ? 18.721 -19.631 -3.905 1.00 39.81 160 ASP A CA 1
ATOM 1321 C C . ASP A 1 160 ? 18.407 -19.020 -2.521 1.00 39.81 160 ASP A C 1
ATOM 1323 O O . ASP A 1 160 ? 19.291 -18.542 -1.808 1.00 39.81 160 ASP A O 1
ATOM 1327 N N . PHE A 1 161 ? 17.126 -18.972 -2.141 1.00 46.56 161 PHE A N 1
ATOM 1328 C CA . PHE A 1 161 ? 16.690 -18.498 -0.827 1.00 46.56 161 PHE A CA 1
ATOM 1329 C C . PHE A 1 161 ? 16.615 -19.669 0.157 1.00 46.56 161 PHE A C 1
ATOM 1331 O O . PHE A 1 161 ? 15.560 -20.255 0.384 1.00 46.56 161 PHE A O 1
ATOM 1338 N N . ARG A 1 162 ? 17.731 -19.967 0.829 1.00 41.50 162 ARG A N 1
ATOM 1339 C CA . ARG A 1 162 ? 17.793 -20.946 1.938 1.00 41.50 162 ARG A CA 1
ATOM 1340 C C . ARG A 1 162 ? 17.069 -20.493 3.219 1.00 41.50 162 ARG A C 1
ATOM 1342 O O . ARG A 1 162 ? 17.182 -21.145 4.251 1.00 41.50 162 ARG A O 1
ATOM 1349 N N . VAL A 1 163 ? 16.338 -19.375 3.184 1.00 53.97 163 VAL A N 1
ATOM 1350 C CA . VAL A 1 163 ? 15.625 -18.814 4.339 1.00 53.97 163 VAL A CA 1
ATOM 1351 C C . VAL A 1 163 ? 14.162 -18.620 3.975 1.00 53.97 163 VAL A C 1
ATOM 1353 O O . VAL A 1 163 ? 13.812 -17.734 3.201 1.00 53.97 163 VAL A O 1
ATOM 1356 N N . MET A 1 164 ? 13.296 -19.432 4.578 1.00 57.88 164 MET A N 1
ATOM 1357 C CA . MET A 1 164 ? 11.852 -19.271 4.467 1.00 57.88 164 MET A CA 1
ATOM 1358 C C . MET A 1 164 ? 11.435 -18.012 5.243 1.00 57.88 164 MET A C 1
ATOM 1360 O O . MET A 1 164 ? 11.365 -18.013 6.475 1.00 57.88 164 MET A O 1
ATOM 1364 N N . ILE A 1 165 ? 11.205 -16.908 4.530 1.00 67.50 165 ILE A N 1
ATOM 1365 C CA . ILE A 1 165 ? 10.848 -15.623 5.145 1.00 67.50 165 ILE A CA 1
ATOM 1366 C C . ILE A 1 165 ? 9.400 -15.685 5.649 1.00 67.50 165 ILE A C 1
ATOM 1368 O O . ILE A 1 165 ? 8.505 -16.237 5.000 1.00 67.50 165 ILE A O 1
ATOM 1372 N N . LYS A 1 166 ? 9.155 -15.101 6.829 1.00 76.00 166 LYS A N 1
ATOM 1373 C CA . LYS A 1 166 ? 7.803 -14.938 7.372 1.00 76.00 166 LYS A CA 1
ATOM 1374 C C . LYS A 1 166 ? 6.995 -13.997 6.477 1.00 76.00 166 LYS A C 1
ATOM 1376 O O . LYS A 1 166 ? 7.297 -12.809 6.398 1.00 76.00 166 LYS A O 1
ATOM 1381 N N . GLU A 1 167 ? 5.930 -14.521 5.878 1.00 83.81 167 GLU A N 1
ATOM 1382 C CA . GLU A 1 167 ? 4.999 -13.749 5.053 1.00 83.81 167 GLU A CA 1
ATOM 1383 C C . GLU A 1 167 ? 4.339 -12.625 5.868 1.00 83.81 167 GLU A C 1
ATOM 1385 O O . GLU A 1 167 ? 3.659 -12.873 6.873 1.00 83.81 167 GLU A O 1
ATOM 1390 N N . ARG A 1 168 ? 4.515 -11.376 5.425 1.00 86.06 168 ARG A N 1
ATOM 1391 C CA . ARG A 1 168 ? 3.908 -10.193 6.061 1.00 86.06 168 ARG A CA 1
ATOM 1392 C C . ARG A 1 168 ? 2.546 -9.831 5.466 1.00 86.06 168 ARG A C 1
ATOM 1394 O O . ARG A 1 168 ? 1.797 -9.101 6.107 1.00 86.06 168 ARG A O 1
ATOM 1401 N N . GLY A 1 169 ? 2.201 -10.365 4.292 1.00 90.06 169 GLY A N 1
ATOM 1402 C CA . GLY A 1 169 ? 0.967 -10.027 3.582 1.00 90.06 169 GLY A CA 1
ATOM 1403 C C . GLY A 1 169 ? 1.096 -8.716 2.809 1.00 90.06 169 GLY A C 1
ATOM 1404 O O . GLY A 1 169 ? 2.086 -8.506 2.111 1.00 90.06 169 GLY A O 1
ATOM 1405 N N . ILE A 1 170 ? 0.098 -7.841 2.920 1.00 93.25 170 ILE A N 1
ATOM 1406 C CA . ILE A 1 170 ? 0.110 -6.526 2.271 1.00 93.25 170 ILE A CA 1
ATOM 1407 C C . ILE A 1 170 ? 1.059 -5.601 3.039 1.00 93.25 170 ILE A C 1
ATOM 1409 O O . ILE A 1 170 ? 0.907 -5.393 4.244 1.00 93.25 170 ILE A O 1
ATOM 1413 N N . ILE A 1 171 ? 2.034 -5.019 2.343 1.00 91.50 171 ILE A N 1
ATOM 1414 C CA . ILE A 1 171 ? 2.983 -4.072 2.932 1.00 91.50 171 ILE A CA 1
ATOM 1415 C C . ILE A 1 171 ? 3.008 -2.761 2.131 1.00 91.50 171 ILE A C 1
ATOM 1417 O O . ILE A 1 171 ? 2.814 -2.767 0.913 1.00 91.50 171 ILE A O 1
ATOM 1421 N N . PRO A 1 172 ? 3.272 -1.617 2.787 1.00 92.19 172 PRO A N 1
ATOM 1422 C CA . PRO A 1 172 ? 3.343 -0.338 2.093 1.00 92.19 172 PRO A CA 1
ATOM 1423 C C . PRO A 1 172 ? 4.521 -0.311 1.112 1.00 92.19 172 PRO A C 1
ATOM 1425 O O . PRO A 1 172 ? 5.648 -0.672 1.478 1.00 92.19 172 PRO A O 1
ATOM 1428 N N . TYR A 1 173 ? 4.278 0.167 -0.111 1.00 89.62 173 TYR A N 1
ATOM 1429 C CA . TYR A 1 173 ? 5.353 0.414 -1.067 1.00 89.62 173 TYR A CA 1
ATOM 1430 C C . TYR A 1 173 ? 6.126 1.656 -0.653 1.00 89.62 173 TYR A C 1
ATOM 1432 O O . TYR A 1 173 ? 5.564 2.735 -0.488 1.00 89.62 173 TYR A O 1
ATOM 1440 N N . THR A 1 174 ? 7.422 1.497 -0.412 1.00 84.19 174 THR A N 1
ATOM 1441 C CA . THR A 1 174 ? 8.234 2.585 0.136 1.00 84.19 174 THR A CA 1
ATOM 1442 C C . THR A 1 174 ? 9.642 2.641 -0.457 1.00 84.19 174 THR A C 1
ATOM 1444 O O . THR A 1 174 ? 10.602 2.964 0.255 1.00 84.19 174 THR A O 1
ATOM 1447 N N . SER A 1 175 ? 9.730 2.270 -1.736 1.00 83.31 175 SER A N 1
ATOM 1448 C CA . SER A 1 175 ? 10.926 2.299 -2.577 1.00 83.31 175 SER A CA 1
ATOM 1449 C C . SER A 1 175 ? 10.751 3.318 -3.708 1.00 83.31 175 SER A C 1
ATOM 1451 O O . SER A 1 175 ? 9.642 3.793 -3.953 1.00 83.31 175 SER A O 1
ATOM 1453 N N . VAL A 1 176 ? 11.856 3.633 -4.371 1.00 80.56 176 VAL A N 1
ATOM 1454 C CA . VAL A 1 176 ? 11.936 4.493 -5.562 1.00 80.56 176 VAL A CA 1
ATOM 1455 C C . VAL A 1 176 ? 11.912 3.718 -6.873 1.00 80.56 176 VAL A C 1
ATOM 1457 O O . VAL A 1 176 ? 11.763 4.303 -7.928 1.00 80.56 176 VAL A O 1
ATOM 1460 N N . LEU A 1 177 ? 12.043 2.392 -6.816 1.00 80.94 177 LEU A N 1
ATOM 1461 C CA . LEU A 1 177 ? 12.061 1.569 -8.021 1.00 80.94 177 LEU A CA 1
ATOM 1462 C C . LEU A 1 177 ? 10.703 1.667 -8.732 1.00 80.94 177 LEU A C 1
ATOM 1464 O O . LEU A 1 177 ? 9.705 1.162 -8.217 1.00 80.94 177 LEU A O 1
ATOM 1468 N N . GLU A 1 178 ? 10.651 2.319 -9.885 1.00 75.75 178 GLU A N 1
ATOM 1469 C CA . GLU A 1 178 ? 9.391 2.598 -10.587 1.00 75.75 178 GLU A CA 1
ATOM 1470 C C . GLU A 1 178 ? 8.742 1.308 -11.106 1.00 75.75 178 GLU A C 1
ATOM 1472 O O . GLU A 1 178 ? 7.562 1.035 -10.860 1.00 75.75 178 GLU A O 1
ATOM 1477 N N . ASN A 1 179 ? 9.580 0.434 -11.669 1.00 83.62 179 ASN A N 1
ATOM 1478 C CA . ASN A 1 179 ? 9.210 -0.860 -12.240 1.00 83.62 179 ASN A CA 1
ATOM 1479 C C . ASN A 1 179 ? 8.933 -1.969 -11.210 1.00 83.62 179 ASN A C 1
ATOM 1481 O O . ASN A 1 179 ? 8.859 -3.145 -11.554 1.00 83.62 179 ASN A O 1
ATOM 1485 N N . SER A 1 180 ? 8.831 -1.630 -9.926 1.00 85.19 180 SER A N 1
ATOM 1486 C CA . SER A 1 180 ? 8.641 -2.598 -8.842 1.00 85.19 180 SER A CA 1
ATOM 1487 C C . SER A 1 180 ? 7.353 -2.355 -8.067 1.00 85.19 180 SER A C 1
ATOM 1489 O O . SER A 1 180 ? 6.809 -1.253 -8.037 1.00 85.19 180 SER A O 1
ATOM 1491 N N . GLY A 1 181 ? 6.889 -3.398 -7.379 1.00 88.19 181 GLY A N 1
ATOM 1492 C CA . GLY A 1 181 ? 5.641 -3.385 -6.620 1.00 88.19 181 GLY A CA 1
ATOM 1493 C C . GLY A 1 181 ? 4.401 -3.420 -7.503 1.00 88.19 181 GLY A C 1
ATOM 1494 O O . GLY A 1 181 ? 4.468 -3.746 -8.681 1.00 88.19 181 GLY A O 1
ATOM 1495 N N . PHE A 1 182 ? 3.260 -3.101 -6.904 1.00 92.31 182 PHE A N 1
ATOM 1496 C CA . PHE A 1 182 ? 1.947 -3.131 -7.540 1.00 92.31 182 PHE A CA 1
ATOM 1497 C C . PHE A 1 182 ? 1.287 -1.764 -7.411 1.00 92.31 182 PHE A C 1
ATOM 1499 O O . PHE A 1 182 ? 1.458 -1.112 -6.382 1.00 92.31 182 PHE A O 1
ATOM 1506 N N . PHE A 1 183 ? 0.508 -1.340 -8.404 1.00 93.94 183 PHE A N 1
ATOM 1507 C CA . PHE A 1 183 ? -0.301 -0.124 -8.337 1.00 93.94 183 PHE A CA 1
ATOM 1508 C C . PHE A 1 183 ? -1.767 -0.463 -8.592 1.00 93.94 183 PHE A C 1
ATOM 1510 O O . PHE A 1 183 ? -2.149 -0.810 -9.705 1.00 93.94 183 PHE A O 1
ATOM 1517 N N . GLY A 1 184 ? -2.606 -0.380 -7.566 1.00 96.44 184 GLY A N 1
ATOM 1518 C CA . GLY A 1 184 ? -4.008 -0.764 -7.677 1.00 96.44 184 GLY A CA 1
ATOM 1519 C C . GLY A 1 184 ? -4.638 -0.967 -6.313 1.00 96.44 184 GLY A C 1
ATOM 1520 O O . GLY A 1 184 ? -4.558 -0.082 -5.463 1.00 96.44 184 GLY A O 1
ATOM 1521 N N . ALA A 1 185 ? -5.266 -2.121 -6.101 1.00 98.12 185 ALA A N 1
ATOM 1522 C CA . ALA A 1 185 ? -5.921 -2.439 -4.843 1.00 98.12 185 ALA A CA 1
ATOM 1523 C C . ALA A 1 185 ? -5.677 -3.886 -4.419 1.00 98.12 185 ALA A C 1
ATOM 1525 O O . ALA A 1 185 ? -5.623 -4.793 -5.248 1.00 98.12 185 ALA A O 1
ATOM 1526 N N . ALA A 1 186 ? -5.598 -4.114 -3.112 1.00 97.75 186 ALA A N 1
ATOM 1527 C CA . ALA A 1 186 ? -5.612 -5.457 -2.552 1.00 97.75 186 ALA A CA 1
ATOM 1528 C C . ALA A 1 186 ? -6.448 -5.512 -1.277 1.00 97.75 186 ALA A C 1
ATOM 1530 O O . ALA A 1 186 ? -6.592 -4.528 -0.552 1.00 97.75 186 ALA A O 1
ATOM 1531 N N . TYR A 1 187 ? -7.006 -6.682 -1.011 1.00 97.50 187 TYR A N 1
ATOM 1532 C CA . TYR A 1 187 ? -7.832 -6.953 0.148 1.00 97.50 187 TYR A CA 1
ATOM 1533 C C . TYR A 1 187 ? -7.404 -8.271 0.773 1.00 97.50 187 TYR A C 1
ATOM 1535 O O . TYR A 1 187 ? -7.300 -9.278 0.083 1.00 97.50 187 TYR A O 1
ATOM 1543 N N . SER A 1 188 ? -7.160 -8.258 2.075 1.00 96.69 188 SER A N 1
ATOM 1544 C CA . SER A 1 188 ? -6.859 -9.431 2.884 1.00 96.69 188 SER A CA 1
ATOM 1545 C C . SER A 1 188 ? -7.899 -9.547 3.982 1.00 96.69 188 SER A C 1
ATOM 1547 O O . SER A 1 188 ? -8.241 -8.543 4.609 1.00 96.69 188 SER A O 1
ATOM 1549 N N . ASP A 1 189 ? -8.342 -10.768 4.255 1.00 95.56 189 ASP A N 1
ATOM 1550 C CA . ASP A 1 189 ? -9.179 -11.084 5.407 1.00 95.56 189 ASP A CA 1
ATOM 1551 C C . ASP A 1 189 ? -8.924 -12.516 5.892 1.00 95.56 189 ASP A C 1
ATOM 1553 O O . ASP A 1 189 ? -8.297 -13.336 5.215 1.00 95.56 189 ASP A O 1
ATOM 1557 N N . SER A 1 190 ? -9.391 -12.811 7.101 1.00 92.38 190 SER A N 1
ATOM 1558 C CA . SER A 1 190 ? -9.325 -14.146 7.684 1.00 92.38 190 SER A CA 1
ATOM 1559 C C . SER A 1 190 ? -10.665 -14.481 8.317 1.00 92.38 190 SER A C 1
ATOM 1561 O O . SER A 1 190 ? -11.016 -13.922 9.353 1.00 92.38 190 SER A O 1
ATOM 1563 N N . LEU A 1 191 ? -11.391 -15.398 7.681 1.00 84.56 191 LEU A N 1
ATOM 1564 C CA . LEU A 1 191 ? -12.601 -16.014 8.228 1.00 84.56 191 LEU A CA 1
ATOM 1565 C C . LEU A 1 191 ? -12.276 -17.477 8.564 1.00 84.56 191 LEU A C 1
ATOM 1567 O O . LEU A 1 191 ? -11.455 -17.726 9.440 1.00 84.56 191 LEU A O 1
ATOM 1571 N N . PHE A 1 192 ? -12.856 -18.435 7.836 1.00 86.50 192 PHE A N 1
ATOM 1572 C CA . PHE A 1 192 ? -12.535 -19.869 7.924 1.00 86.50 192 PHE A CA 1
ATOM 1573 C C . PHE A 1 192 ? -11.243 -20.248 7.180 1.00 86.50 192 PHE A C 1
ATOM 1575 O O . PHE A 1 192 ? -10.644 -21.289 7.434 1.00 86.50 192 PHE A O 1
ATOM 1582 N N . LEU A 1 193 ? -10.812 -19.391 6.258 1.00 91.50 193 LEU A N 1
ATOM 1583 C CA . LEU A 1 193 ? -9.518 -19.432 5.594 1.00 91.50 193 LEU A CA 1
ATOM 1584 C C . LEU A 1 193 ? -8.967 -18.008 5.527 1.00 91.50 193 LEU A C 1
ATOM 1586 O O . LEU A 1 193 ? -9.723 -17.029 5.592 1.00 91.50 193 LEU A O 1
ATOM 1590 N N . LYS A 1 194 ? -7.646 -17.885 5.415 1.00 94.12 194 LYS A N 1
ATOM 1591 C CA . LYS A 1 194 ? -6.999 -16.600 5.167 1.00 94.12 194 LYS A CA 1
ATOM 1592 C C . LYS A 1 194 ? -6.886 -16.413 3.667 1.00 94.12 194 LYS A C 1
ATOM 1594 O O . LYS A 1 194 ? -6.333 -17.275 2.989 1.00 94.12 194 LYS A O 1
ATOM 1599 N N . TYR A 1 195 ? -7.384 -15.296 3.161 1.00 95.19 195 TYR A N 1
ATOM 1600 C CA . TYR A 1 195 ? -7.310 -14.989 1.742 1.00 95.19 195 TYR A CA 1
ATOM 1601 C C . TYR A 1 195 ? -6.788 -13.581 1.501 1.00 95.19 195 TYR A C 1
ATOM 1603 O O . TYR A 1 195 ? -6.961 -12.678 2.318 1.00 95.19 195 TYR A O 1
ATOM 1611 N N . THR A 1 196 ? -6.116 -13.395 0.375 1.00 96.56 196 THR A N 1
ATOM 1612 C CA . THR A 1 196 ? -5.724 -12.092 -0.149 1.00 96.56 196 THR A CA 1
ATOM 1613 C C . THR A 1 196 ? -6.071 -12.049 -1.624 1.00 96.56 196 THR A C 1
ATOM 1615 O O . THR A 1 196 ? -5.640 -12.912 -2.374 1.00 96.56 196 THR A O 1
ATOM 1618 N N . LEU A 1 197 ? -6.843 -11.054 -2.036 1.00 97.12 197 LEU A N 1
ATOM 1619 C CA . LEU A 1 197 ? -7.137 -10.745 -3.431 1.00 97.12 197 LEU A CA 1
ATOM 1620 C C . LEU A 1 197 ? -6.375 -9.485 -3.803 1.00 97.12 197 LEU A C 1
ATOM 1622 O O . LEU A 1 197 ? -6.266 -8.568 -2.986 1.00 97.12 197 LEU A O 1
ATOM 1626 N N . PHE A 1 198 ? -5.860 -9.413 -5.021 1.00 97.38 198 PHE A N 1
ATOM 1627 C CA . PHE A 1 198 ? -5.129 -8.237 -5.461 1.00 97.38 198 PHE A CA 1
ATOM 1628 C C . PHE A 1 198 ? -5.311 -7.964 -6.947 1.00 97.38 198 PHE A C 1
ATOM 1630 O O . PHE A 1 198 ? -5.531 -8.867 -7.754 1.00 97.38 198 PHE A O 1
ATOM 1637 N N . PHE A 1 199 ? -5.186 -6.690 -7.288 1.00 97.62 199 PHE A N 1
ATOM 1638 C CA . PHE A 1 199 ? -5.246 -6.170 -8.638 1.00 97.62 199 PHE A CA 1
ATOM 1639 C C . PHE A 1 199 ? -4.233 -5.037 -8.789 1.00 97.62 199 PHE A C 1
ATOM 1641 O O . PHE A 1 199 ? -4.189 -4.119 -7.970 1.00 97.62 199 PHE A O 1
ATOM 1648 N N . SER A 1 200 ? -3.465 -5.081 -9.870 1.00 96.12 200 SER A N 1
ATOM 1649 C CA . SER A 1 200 ? -2.489 -4.065 -10.243 1.00 96.12 200 SER A CA 1
ATOM 1650 C C . SER A 1 200 ? -2.679 -3.679 -11.701 1.00 96.12 200 SER A C 1
ATOM 1652 O O . SER A 1 200 ? -2.877 -4.539 -12.558 1.00 96.12 200 SER A O 1
ATOM 1654 N N . ASN A 1 201 ? -2.597 -2.390 -11.988 1.00 95.50 201 ASN A N 1
ATOM 1655 C CA . ASN A 1 201 ? -2.464 -1.863 -13.332 1.00 95.50 201 ASN A CA 1
ATOM 1656 C C . ASN A 1 201 ? -1.462 -0.715 -13.286 1.00 95.50 201 ASN A C 1
ATOM 1658 O O . ASN A 1 201 ? -1.783 0.365 -12.787 1.00 95.50 201 ASN A O 1
ATOM 1662 N N . GLN A 1 202 ? -0.254 -0.967 -13.772 1.00 91.12 202 GLN A N 1
ATOM 1663 C CA . GLN A 1 202 ? 0.846 -0.017 -13.714 1.00 91.12 202 GLN A CA 1
ATOM 1664 C C . GLN A 1 202 ? 1.526 0.113 -15.064 1.00 91.12 202 GLN A C 1
ATOM 1666 O O . GLN A 1 202 ? 1.560 -0.827 -15.857 1.00 91.12 202 GLN A O 1
ATOM 1671 N N . LYS A 1 203 ? 2.074 1.296 -15.307 1.00 90.56 203 LYS A N 1
ATOM 1672 C CA . LYS A 1 203 ? 2.989 1.514 -16.412 1.00 90.56 203 LYS A CA 1
ATOM 1673 C C . LYS A 1 203 ? 4.407 1.237 -15.930 1.00 90.56 203 LYS A C 1
ATOM 1675 O O . LYS A 1 203 ? 4.725 1.476 -14.768 1.00 90.56 203 LYS A O 1
ATOM 1680 N N . LEU A 1 204 ? 5.188 0.647 -16.816 1.00 87.62 204 LEU A N 1
ATOM 1681 C CA . LEU A 1 204 ? 6.562 0.243 -16.612 1.00 87.62 204 LEU A CA 1
ATOM 1682 C C . LEU A 1 204 ? 7.415 0.872 -17.705 1.00 87.62 204 LEU A C 1
ATOM 1684 O O . LEU A 1 204 ? 7.005 0.965 -18.871 1.00 87.62 204 LEU A O 1
ATOM 1688 N N . ASP A 1 205 ? 8.629 1.222 -17.329 1.00 87.00 205 ASP A N 1
ATOM 1689 C CA . ASP A 1 205 ? 9.640 1.704 -18.245 1.00 87.00 205 ASP A CA 1
ATOM 1690 C C . ASP A 1 205 ? 10.221 0.551 -19.041 1.00 87.00 205 ASP A C 1
ATOM 1692 O O . ASP A 1 205 ? 10.569 -0.506 -18.498 1.00 87.00 205 ASP A O 1
ATOM 1696 N N . GLY A 1 206 ? 10.375 0.760 -20.341 1.00 86.00 206 GLY A N 1
ATOM 1697 C CA . GLY A 1 206 ? 10.908 -0.278 -21.197 1.00 86.00 206 GLY A CA 1
ATOM 1698 C C . GLY A 1 206 ? 11.179 0.160 -22.621 1.00 86.00 206 GLY A C 1
ATOM 1699 O O . GLY A 1 206 ? 10.758 1.217 -23.091 1.00 86.00 206 GLY A O 1
ATOM 1700 N N . ARG A 1 207 ? 11.922 -0.693 -23.324 1.00 85.75 207 ARG A N 1
ATOM 1701 C CA . ARG A 1 207 ? 12.293 -0.491 -24.725 1.00 85.75 207 ARG A CA 1
ATOM 1702 C C . ARG A 1 207 ? 11.237 -1.099 -25.631 1.00 85.75 207 ARG A C 1
ATOM 1704 O O . ARG A 1 207 ? 10.902 -2.274 -25.479 1.00 85.75 207 ARG A O 1
ATOM 1711 N N . ILE A 1 208 ? 10.773 -0.309 -26.593 1.00 86.19 208 ILE A N 1
ATOM 1712 C CA . ILE A 1 208 ? 9.879 -0.748 -27.664 1.00 86.19 208 ILE A CA 1
ATOM 1713 C C . ILE A 1 208 ? 10.673 -0.792 -28.974 1.00 86.19 208 ILE A C 1
ATOM 1715 O O . ILE A 1 208 ? 11.494 0.085 -29.234 1.00 86.19 208 ILE A O 1
ATOM 1719 N N . ASP A 1 209 ? 10.452 -1.829 -29.774 1.00 83.75 209 ASP A N 1
ATOM 1720 C CA . ASP A 1 209 ? 11.024 -1.965 -31.115 1.00 83.75 209 ASP A CA 1
ATOM 1721 C C . ASP A 1 209 ? 10.302 -1.066 -32.138 1.00 83.75 209 ASP A C 1
ATOM 1723 O O . ASP A 1 209 ? 9.158 -0.661 -31.949 1.00 83.75 209 ASP A O 1
ATOM 1727 N N . SER A 1 210 ? 10.934 -0.836 -33.282 1.00 82.00 210 SER A N 1
ATOM 1728 C CA . SER A 1 210 ? 10.349 -0.257 -34.497 1.00 82.00 210 SER A CA 1
ATOM 1729 C C . SER A 1 210 ? 9.012 -0.891 -34.918 1.00 82.00 210 SER A C 1
ATOM 1731 O O . SER A 1 210 ? 8.151 -0.202 -35.459 1.00 82.00 210 SER A O 1
ATOM 1733 N N . LEU A 1 211 ? 8.806 -2.179 -34.618 1.00 81.62 211 LEU A N 1
ATOM 1734 C CA . LEU A 1 211 ? 7.565 -2.924 -34.873 1.00 81.62 211 LEU A CA 1
ATOM 1735 C C . LEU A 1 211 ? 6.492 -2.756 -33.778 1.00 81.62 211 LEU A C 1
ATOM 1737 O O . LEU A 1 211 ? 5.418 -3.343 -33.877 1.00 81.62 211 LEU A O 1
ATOM 1741 N N . GLY A 1 212 ? 6.766 -1.991 -32.717 1.00 82.56 212 GLY A N 1
ATOM 1742 C CA . GLY A 1 212 ? 5.819 -1.716 -31.632 1.00 82.56 212 GLY A CA 1
ATOM 1743 C C . GLY A 1 212 ? 5.794 -2.743 -30.493 1.00 82.56 212 GLY A C 1
ATOM 1744 O O . GLY A 1 212 ? 5.000 -2.585 -29.570 1.00 82.56 212 GLY A O 1
ATOM 1745 N N . ALA A 1 213 ? 6.656 -3.764 -30.513 1.00 83.75 213 ALA A N 1
ATOM 1746 C CA . ALA A 1 213 ? 6.746 -4.785 -29.463 1.00 83.75 213 ALA A CA 1
ATOM 1747 C C . ALA A 1 213 ? 7.691 -4.388 -28.313 1.00 83.75 213 ALA A C 1
ATOM 1749 O O . ALA A 1 213 ? 8.717 -3.743 -28.541 1.00 83.75 213 ALA A O 1
ATOM 1750 N N . ALA A 1 214 ? 7.388 -4.821 -27.086 1.00 84.19 214 ALA A N 1
ATOM 1751 C CA . ALA A 1 214 ? 8.265 -4.644 -25.931 1.00 84.19 214 ALA A CA 1
ATOM 1752 C C . ALA A 1 214 ? 9.473 -5.598 -25.996 1.00 84.19 214 ALA A C 1
ATOM 1754 O O . ALA A 1 214 ? 9.329 -6.791 -26.264 1.00 84.19 214 ALA A O 1
ATOM 1755 N N . ARG A 1 215 ? 10.680 -5.085 -25.730 1.00 80.25 215 ARG A N 1
ATOM 1756 C CA . ARG A 1 215 ? 11.937 -5.859 -25.775 1.00 80.25 215 ARG A CA 1
ATOM 1757 C C . ARG A 1 215 ? 12.532 -6.121 -24.395 1.00 80.25 215 ARG A C 1
ATOM 1759 O O . ARG A 1 215 ? 13.038 -7.212 -24.138 1.00 80.25 215 ARG A O 1
ATOM 1766 N N . SER A 1 216 ? 12.501 -5.128 -23.513 1.00 80.38 216 SER A N 1
ATOM 1767 C CA . SER A 1 216 ? 13.081 -5.224 -22.171 1.00 80.38 216 SER A CA 1
ATOM 1768 C C . SER A 1 216 ? 12.492 -4.179 -21.232 1.00 80.38 216 SER A C 1
ATOM 1770 O O . SER A 1 216 ? 12.112 -3.097 -21.681 1.00 80.38 216 SER A O 1
ATOM 1772 N N . PHE A 1 217 ? 12.501 -4.477 -19.936 1.00 81.25 217 PHE A N 1
ATOM 1773 C CA . PHE A 1 217 ? 12.283 -3.489 -18.880 1.00 81.25 217 PHE A CA 1
ATOM 1774 C C . PHE A 1 217 ? 13.538 -2.627 -18.684 1.00 81.25 217 PHE A C 1
ATOM 1776 O O . PHE A 1 217 ? 14.652 -3.096 -18.935 1.00 81.25 217 PHE A O 1
ATOM 1783 N N . ASP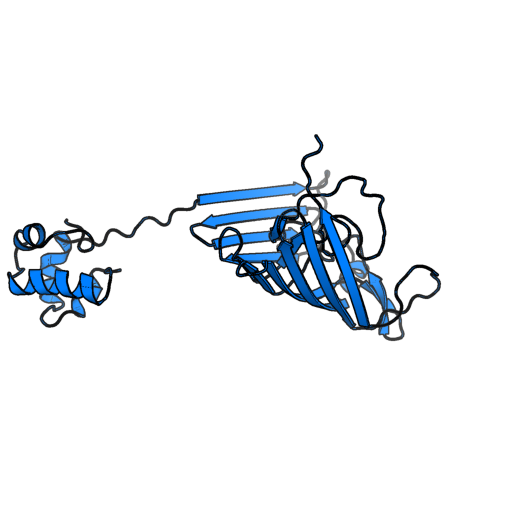 A 1 218 ? 13.367 -1.381 -18.248 1.00 77.75 218 ASP A N 1
ATOM 1784 C CA . ASP A 1 218 ? 14.474 -0.543 -17.775 1.00 77.75 218 ASP A CA 1
ATOM 1785 C C . ASP A 1 218 ? 14.620 -0.708 -16.252 1.00 77.75 218 ASP A C 1
ATOM 1787 O O . ASP A 1 218 ? 13.733 -0.353 -15.483 1.00 77.75 218 ASP A O 1
ATOM 1791 N N . GLU A 1 219 ? 15.710 -1.319 -15.790 1.00 65.69 219 GLU A N 1
ATOM 1792 C CA . GLU A 1 219 ? 15.920 -1.576 -14.354 1.00 65.69 219 GLU A CA 1
ATOM 1793 C C . GLU A 1 219 ? 16.466 -0.350 -13.610 1.00 65.69 219 GLU A C 1
ATOM 1795 O O . GLU A 1 219 ? 16.453 -0.316 -12.380 1.00 65.69 219 GLU A O 1
ATOM 1800 N N . SER A 1 220 ? 16.968 0.645 -14.347 1.00 64.88 220 SER A N 1
ATOM 1801 C CA . SER A 1 220 ? 17.682 1.774 -13.759 1.00 64.88 220 SER A CA 1
ATOM 1802 C C . SER A 1 220 ? 16.740 2.754 -13.056 1.00 64.88 220 SER A C 1
ATOM 1804 O O . SER A 1 220 ? 17.102 3.265 -11.997 1.00 64.88 220 SER A O 1
ATOM 1806 N N . GLY A 1 221 ? 15.538 2.972 -13.610 1.00 63.75 221 GLY A N 1
ATOM 1807 C CA . GLY A 1 221 ? 14.553 3.933 -13.099 1.00 63.75 221 GLY A CA 1
ATOM 1808 C C . GLY A 1 221 ? 15.079 5.370 -13.021 1.00 63.75 221 GLY A C 1
ATOM 1809 O O . GLY A 1 221 ? 14.569 6.142 -12.223 1.00 63.75 221 GLY A O 1
ATOM 1810 N N . TYR A 1 222 ? 16.147 5.694 -13.764 1.00 69.00 222 TYR A N 1
ATOM 1811 C CA . TYR A 1 222 ? 16.733 7.033 -13.822 1.00 69.00 222 TYR A CA 1
ATOM 1812 C C . TYR A 1 222 ? 16.375 7.699 -15.150 1.00 69.00 222 TYR A C 1
ATOM 1814 O O . TYR A 1 222 ? 16.680 7.141 -16.208 1.00 69.00 222 TYR A O 1
ATOM 1822 N N . HIS A 1 223 ? 15.813 8.908 -15.112 1.00 73.94 223 HIS A N 1
ATOM 1823 C CA . HIS A 1 223 ? 15.372 9.647 -16.310 1.00 73.94 223 HIS A CA 1
ATOM 1824 C C . HIS A 1 223 ? 16.253 10.866 -16.617 1.00 73.94 223 HIS A C 1
ATOM 1826 O O . HIS A 1 223 ? 15.796 11.996 -16.770 1.00 73.94 223 HIS A O 1
ATOM 1832 N N . THR A 1 224 ? 17.566 10.654 -16.700 1.00 70.06 224 THR A N 1
ATOM 1833 C CA . THR A 1 224 ? 18.552 11.747 -16.797 1.00 70.06 224 THR A CA 1
ATOM 1834 C C . THR A 1 224 ? 18.845 12.232 -18.221 1.00 70.06 224 THR A C 1
ATOM 1836 O O . THR A 1 224 ? 19.511 13.254 -18.391 1.00 70.06 224 THR A O 1
ATOM 1839 N N . ASP A 1 225 ? 18.375 11.530 -19.254 1.00 73.38 225 ASP A N 1
ATOM 1840 C CA . ASP A 1 225 ? 18.610 11.859 -20.665 1.00 73.38 225 ASP A CA 1
ATOM 1841 C C . ASP A 1 225 ? 17.328 11.741 -21.513 1.00 73.38 225 ASP A C 1
ATOM 1843 O O . ASP A 1 225 ? 16.305 11.206 -21.091 1.00 73.38 225 ASP A O 1
ATOM 1847 N N . SER A 1 226 ? 17.330 12.283 -22.736 1.00 73.88 226 SER A N 1
ATOM 1848 C CA . SER A 1 226 ? 16.148 12.200 -23.616 1.00 73.88 226 SER A CA 1
ATOM 1849 C C . SER A 1 226 ? 15.774 10.753 -23.951 1.00 73.88 226 SER A C 1
ATOM 1851 O O . SER A 1 226 ? 14.594 10.433 -24.031 1.00 73.88 226 SER A O 1
ATOM 1853 N N . LEU A 1 227 ? 16.762 9.859 -24.061 1.00 77.12 227 LEU A N 1
ATOM 1854 C CA . LEU A 1 227 ? 16.517 8.453 -24.373 1.00 77.12 227 LEU A CA 1
ATOM 1855 C C . LEU A 1 227 ? 15.871 7.681 -23.217 1.00 77.12 227 LEU A C 1
ATOM 1857 O O . LEU A 1 227 ? 15.122 6.746 -23.487 1.00 77.12 227 LEU A O 1
ATOM 1861 N N . SER A 1 228 ? 16.193 7.982 -21.957 1.00 75.38 228 SER A N 1
ATOM 1862 C CA . SER A 1 228 ? 15.522 7.385 -20.790 1.00 75.38 228 SER A CA 1
ATOM 1863 C C . SER A 1 228 ? 14.104 7.923 -20.642 1.00 75.38 228 SER A C 1
ATOM 1865 O O . SER A 1 228 ? 13.186 7.133 -20.444 1.00 75.38 228 SER A O 1
ATOM 1867 N N . ARG A 1 229 ? 13.887 9.223 -20.877 1.00 76.44 229 ARG A N 1
ATOM 1868 C CA . ARG A 1 229 ? 12.539 9.818 -20.888 1.00 76.44 229 ARG A CA 1
ATOM 1869 C C . ARG A 1 229 ? 11.628 9.213 -21.957 1.00 76.44 229 ARG A C 1
ATOM 1871 O O . ARG A 1 229 ? 10.467 8.937 -21.679 1.00 76.44 229 ARG A O 1
ATOM 1878 N N . ASP A 1 230 ? 12.154 8.917 -23.145 1.00 81.44 230 ASP A N 1
ATOM 1879 C CA . ASP A 1 230 ? 11.388 8.250 -24.210 1.00 81.44 230 ASP A CA 1
ATOM 1880 C C . ASP A 1 230 ? 11.007 6.796 -23.865 1.00 81.44 230 ASP A C 1
ATOM 1882 O O . ASP A 1 230 ? 10.083 6.230 -24.456 1.00 81.44 230 ASP A O 1
ATOM 1886 N N . ARG A 1 231 ? 11.709 6.182 -22.903 1.00 83.94 231 ARG A N 1
ATOM 1887 C CA . ARG A 1 231 ? 11.439 4.829 -22.390 1.00 83.94 231 ARG A CA 1
ATOM 1888 C C . ARG A 1 231 ? 10.489 4.807 -21.194 1.00 83.94 231 ARG A C 1
ATOM 1890 O O . ARG A 1 231 ? 10.067 3.711 -20.815 1.00 83.94 231 ARG A O 1
ATOM 1897 N N . LYS A 1 232 ? 10.125 5.973 -20.652 1.00 84.00 232 LYS A N 1
ATOM 1898 C CA . LYS A 1 232 ? 9.227 6.102 -19.504 1.00 84.00 232 LYS A CA 1
ATOM 1899 C C . LYS A 1 232 ? 7.813 5.638 -19.837 1.00 84.00 232 LYS A C 1
ATOM 1901 O O . LYS A 1 232 ? 7.270 5.996 -20.887 1.00 84.00 232 LYS A O 1
ATOM 1906 N N . ASP A 1 233 ? 7.195 4.873 -18.938 1.00 86.12 233 ASP A N 1
ATOM 1907 C CA . ASP A 1 233 ? 5.763 4.540 -18.987 1.00 86.12 233 ASP A CA 1
ATOM 1908 C C . ASP A 1 233 ? 5.299 3.847 -20.291 1.00 86.12 233 ASP A C 1
ATOM 1910 O O . ASP A 1 233 ? 4.149 3.978 -20.734 1.00 86.12 233 ASP A O 1
ATOM 1914 N N . ARG A 1 234 ? 6.199 3.103 -20.943 1.00 89.44 234 ARG A N 1
ATOM 1915 C CA . ARG A 1 234 ? 5.973 2.538 -22.283 1.00 89.44 234 ARG A CA 1
ATOM 1916 C C . ARG A 1 234 ? 5.213 1.218 -22.286 1.00 89.44 234 ARG A C 1
ATOM 1918 O O . ARG A 1 234 ? 4.608 0.881 -23.302 1.00 89.44 234 ARG A O 1
ATOM 1925 N N . ILE A 1 235 ? 5.236 0.473 -21.185 1.00 89.25 235 ILE A N 1
ATOM 1926 C CA . ILE A 1 235 ? 4.668 -0.875 -21.098 1.00 89.25 235 ILE A CA 1
ATOM 1927 C C . ILE A 1 235 ? 3.606 -0.892 -20.005 1.00 89.25 235 ILE A C 1
ATOM 1929 O O . ILE A 1 235 ? 3.901 -0.640 -18.847 1.00 89.25 235 ILE A O 1
ATOM 1933 N N . ASN A 1 236 ? 2.361 -1.214 -20.343 1.00 92.44 236 ASN A N 1
ATOM 1934 C CA . ASN A 1 236 ? 1.302 -1.378 -19.355 1.00 92.44 236 ASN A CA 1
ATOM 1935 C C . ASN A 1 236 ? 1.246 -2.828 -18.865 1.00 92.44 236 ASN A C 1
ATOM 1937 O O . ASN A 1 236 ? 0.912 -3.730 -19.635 1.00 92.44 236 ASN A O 1
ATOM 1941 N N . GLU A 1 237 ? 1.492 -3.036 -17.577 1.00 91.81 237 GLU A N 1
ATOM 1942 C CA . GLU A 1 237 ? 1.325 -4.306 -16.880 1.00 91.81 237 GLU A CA 1
ATOM 1943 C C . GLU A 1 237 ? 0.002 -4.324 -16.119 1.00 91.81 237 GLU A C 1
ATOM 1945 O O . GLU A 1 237 ? -0.258 -3.486 -15.251 1.00 91.81 237 GLU A O 1
ATOM 1950 N N . LYS A 1 238 ? -0.824 -5.327 -16.410 1.00 95.06 238 LYS A N 1
ATOM 1951 C CA . LYS A 1 238 ? -2.067 -5.586 -15.688 1.00 95.06 238 LYS A CA 1
ATOM 1952 C C . LYS A 1 238 ? -1.997 -6.956 -15.041 1.00 95.06 238 LYS A C 1
ATOM 1954 O O . LYS A 1 238 ? -1.805 -7.955 -15.729 1.00 95.06 238 LYS A O 1
ATOM 1959 N N . MET A 1 239 ? -2.192 -7.003 -13.731 1.00 93.81 239 MET A N 1
ATOM 1960 C CA . MET A 1 239 ? -2.161 -8.232 -12.951 1.00 93.81 239 MET A CA 1
ATOM 1961 C C . MET A 1 239 ? -3.384 -8.343 -12.059 1.00 93.81 239 MET A C 1
ATOM 1963 O O . MET A 1 239 ? -3.839 -7.363 -11.473 1.00 93.81 239 MET A O 1
ATOM 1967 N N . PHE A 1 240 ? -3.880 -9.558 -11.896 1.00 96.38 240 PHE A N 1
ATOM 1968 C CA . PHE A 1 240 ? -4.818 -9.883 -10.831 1.00 96.38 240 PHE A CA 1
ATOM 1969 C C . PHE A 1 240 ? -4.505 -11.269 -10.295 1.00 96.38 240 PHE A C 1
ATOM 1971 O O . PHE A 1 240 ? -3.992 -12.124 -11.016 1.00 96.38 240 PHE A O 1
ATOM 1978 N N . GLY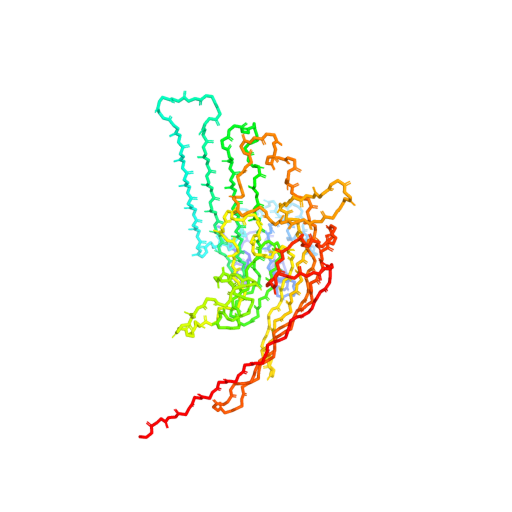 A 1 241 ? -4.806 -11.501 -9.028 1.00 96.06 241 GLY A N 1
ATOM 1979 C CA . GLY A 1 241 ? -4.521 -12.786 -8.422 1.00 96.06 241 GLY A CA 1
ATOM 1980 C C . GLY A 1 241 ? -5.071 -12.920 -7.021 1.00 96.06 241 GLY A C 1
ATOM 1981 O O . GLY A 1 241 ? -5.713 -12.014 -6.477 1.00 96.06 241 GLY A O 1
ATOM 1982 N N . TYR A 1 242 ? -4.804 -14.083 -6.449 1.00 95.81 242 TYR A N 1
ATOM 1983 C CA . TYR A 1 242 ? -5.198 -14.421 -5.099 1.00 95.81 242 TYR A CA 1
ATOM 1984 C C . TYR A 1 242 ? -4.120 -15.229 -4.369 1.00 95.81 242 TYR A C 1
ATOM 1986 O O . TYR A 1 242 ? -3.266 -15.871 -4.977 1.00 95.81 242 TYR A O 1
ATOM 1994 N N . ASP A 1 243 ? -4.211 -15.219 -3.045 1.00 94.88 243 ASP A N 1
ATOM 1995 C CA . ASP A 1 243 ? -3.543 -16.111 -2.098 1.00 94.88 243 ASP A CA 1
ATOM 1996 C C . ASP A 1 243 ? -4.618 -16.671 -1.175 1.00 94.88 243 ASP A C 1
ATOM 1998 O O . ASP A 1 243 ? -5.357 -15.903 -0.569 1.00 94.88 243 ASP A O 1
ATOM 2002 N N . ILE A 1 244 ? -4.733 -17.990 -1.085 1.00 95.19 244 ILE A N 1
ATOM 2003 C CA . ILE A 1 244 ? -5.649 -18.689 -0.184 1.00 95.19 244 ILE A CA 1
ATOM 2004 C C . ILE A 1 244 ? -4.817 -19.610 0.696 1.00 95.19 244 ILE A C 1
ATOM 2006 O O . ILE A 1 244 ? -3.983 -20.373 0.208 1.00 95.19 244 ILE A O 1
ATOM 2010 N N . ARG A 1 245 ? -5.059 -19.544 2.003 1.00 93.50 245 ARG A N 1
ATOM 2011 C CA . ARG A 1 245 ? -4.372 -20.327 3.025 1.00 93.50 245 ARG A CA 1
ATOM 2012 C C . ARG A 1 245 ? -5.362 -20.958 3.977 1.00 93.50 245 ARG A C 1
ATOM 2014 O O . ARG A 1 245 ? -6.199 -20.271 4.564 1.00 93.50 245 ARG A O 1
ATOM 2021 N N . TYR A 1 246 ? -5.192 -22.253 4.171 1.00 93.88 246 TYR A N 1
ATOM 2022 C CA . TYR A 1 246 ? -5.977 -23.052 5.087 1.00 93.88 246 TYR A CA 1
ATOM 2023 C C . TYR A 1 246 ? -5.046 -23.751 6.076 1.00 93.88 246 TYR A C 1
ATOM 2025 O O . TYR A 1 246 ? -4.071 -24.384 5.673 1.00 93.88 246 TYR A O 1
ATOM 2033 N N . GLN A 1 247 ? -5.331 -23.590 7.366 1.00 91.50 247 GLN A N 1
ATOM 2034 C CA . GLN A 1 247 ? -4.612 -24.253 8.449 1.00 91.50 247 GLN A CA 1
ATOM 2035 C C . GLN A 1 247 ? -5.515 -25.341 9.025 1.00 91.50 247 GLN A C 1
ATOM 2037 O O . GLN A 1 247 ? -6.618 -25.042 9.479 1.00 91.50 247 GLN A O 1
ATOM 2042 N N . PHE A 1 248 ? -5.028 -26.578 9.041 1.00 90.12 248 PHE A N 1
ATOM 2043 C CA . PHE A 1 248 ? -5.677 -27.716 9.677 1.00 90.12 248 PHE A CA 1
ATOM 2044 C C . PHE A 1 248 ? -4.690 -28.402 10.624 1.00 90.12 248 PHE A C 1
ATOM 2046 O O . PHE A 1 248 ? -3.717 -29.004 10.172 1.00 90.12 248 PHE A O 1
ATOM 2053 N N . SER A 1 249 ? -4.932 -28.295 11.936 1.00 89.62 249 SER A N 1
ATOM 2054 C CA . SER A 1 249 ? -3.984 -28.713 12.982 1.00 89.62 249 SER A CA 1
ATOM 2055 C C . SER A 1 249 ? -2.592 -28.132 12.710 1.00 89.62 249 SER A C 1
ATOM 2057 O O . SER A 1 249 ? -2.434 -26.911 12.678 1.00 89.62 249 SER A O 1
ATOM 2059 N N . ASP A 1 250 ? -1.623 -28.985 12.397 1.00 90.88 250 ASP A N 1
ATOM 2060 C CA . ASP A 1 250 ? -0.216 -28.648 12.185 1.00 90.88 250 ASP A CA 1
ATOM 2061 C C . ASP A 1 250 ? 0.138 -28.440 10.710 1.00 90.88 250 ASP A C 1
ATOM 2063 O O . ASP A 1 250 ? 1.267 -28.073 10.380 1.00 90.88 250 ASP A O 1
ATOM 2067 N N . LEU A 1 251 ? -0.828 -28.652 9.812 1.00 91.81 251 LEU A N 1
ATOM 2068 C CA . LEU A 1 251 ? -0.670 -28.542 8.370 1.00 91.81 251 LEU A CA 1
ATOM 2069 C C . LEU A 1 251 ? -1.247 -27.219 7.848 1.00 91.81 251 LEU A C 1
ATOM 2071 O O . LEU A 1 251 ? -2.447 -26.961 7.930 1.00 91.81 251 LEU A O 1
ATOM 2075 N N . LEU A 1 252 ? -0.393 -26.403 7.239 1.00 91.31 252 LEU A N 1
ATOM 2076 C CA . LEU A 1 252 ? -0.771 -25.254 6.428 1.00 91.31 252 LEU A CA 1
ATOM 2077 C C . LEU A 1 252 ? -0.712 -25.643 4.954 1.00 91.31 252 LEU A C 1
ATOM 2079 O O . LEU A 1 252 ? 0.351 -26.003 4.446 1.00 91.31 252 LEU A O 1
ATOM 2083 N N . VAL A 1 253 ? -1.831 -25.486 4.255 1.00 93.94 253 VAL A N 1
ATOM 2084 C CA . VAL A 1 253 ? -1.907 -25.598 2.797 1.00 93.94 253 VAL A CA 1
ATOM 2085 C C . VAL A 1 253 ? -2.200 -24.224 2.216 1.00 93.94 253 VAL A C 1
ATOM 2087 O O . VAL A 1 253 ? -3.038 -23.474 2.719 1.00 93.94 253 VAL A O 1
ATOM 2090 N N . SER A 1 254 ? -1.490 -23.876 1.151 1.00 93.25 254 SER A N 1
ATOM 2091 C CA . SER A 1 254 ? -1.643 -22.606 0.458 1.00 93.25 254 SER A CA 1
ATOM 2092 C C . SER A 1 254 ? -1.679 -22.805 -1.046 1.00 93.25 254 SER A C 1
ATOM 2094 O O . SER A 1 254 ? -0.884 -23.569 -1.593 1.00 93.25 254 SER A O 1
ATOM 2096 N N . ASN A 1 255 ? -2.572 -22.084 -1.714 1.00 94.31 255 ASN A N 1
ATOM 2097 C CA . ASN A 1 255 ? -2.519 -21.891 -3.152 1.00 94.31 255 ASN A CA 1
ATOM 2098 C C . ASN A 1 255 ? -2.527 -20.398 -3.449 1.00 94.31 255 ASN A C 1
ATOM 2100 O O . ASN A 1 255 ? -3.313 -19.642 -2.876 1.00 94.31 255 ASN A O 1
ATOM 2104 N N . ARG A 1 256 ? -1.653 -19.982 -4.355 1.00 92.62 256 ARG A N 1
ATOM 2105 C CA . ARG A 1 256 ? -1.575 -18.602 -4.807 1.00 92.62 256 ARG A CA 1
ATOM 2106 C C . ARG A 1 256 ? -1.392 -18.578 -6.307 1.00 92.62 256 ARG A C 1
ATOM 2108 O O . ARG A 1 256 ? -0.525 -19.273 -6.824 1.00 92.62 256 ARG A O 1
ATOM 2115 N N . THR A 1 257 ? -2.199 -17.779 -6.980 1.00 93.81 257 THR A N 1
ATOM 2116 C CA . THR A 1 257 ? -2.239 -17.728 -8.440 1.00 93.81 257 THR A CA 1
ATOM 2117 C C . THR A 1 257 ? -2.379 -16.286 -8.880 1.00 93.81 257 THR A C 1
ATOM 2119 O O . THR A 1 257 ? -3.131 -15.523 -8.272 1.00 93.81 257 THR A O 1
ATOM 2122 N N . TYR A 1 258 ? -1.680 -15.909 -9.944 1.00 93.19 258 TYR A N 1
ATOM 2123 C CA . TYR A 1 258 ? -1.915 -14.640 -10.618 1.00 93.19 258 TYR A CA 1
ATOM 2124 C C . TYR A 1 258 ? -1.910 -14.808 -12.127 1.00 93.19 258 TYR A C 1
ATOM 2126 O O . TYR A 1 258 ? -1.256 -15.695 -12.671 1.00 93.19 258 TYR A O 1
ATOM 2134 N N . TRP A 1 259 ? -2.609 -13.896 -12.784 1.00 93.56 259 TRP A N 1
ATOM 2135 C CA . TRP A 1 259 ? -2.595 -13.695 -14.220 1.00 93.56 259 TRP A CA 1
ATOM 2136 C C . TRP A 1 259 ? -1.984 -12.334 -14.491 1.00 93.56 259 TRP A C 1
ATOM 2138 O O . TRP A 1 259 ? -2.291 -11.363 -13.797 1.00 93.56 259 TRP A O 1
ATOM 2148 N N . CYS A 1 260 ? -1.120 -12.274 -15.491 1.00 91.25 260 CYS A N 1
ATOM 2149 C CA . CYS A 1 260 ? -0.451 -11.063 -15.919 1.00 91.25 260 CYS A CA 1
ATOM 2150 C C . CYS A 1 260 ? -0.658 -10.873 -17.417 1.00 91.25 260 CYS A C 1
ATOM 2152 O O . CYS A 1 260 ? -0.649 -1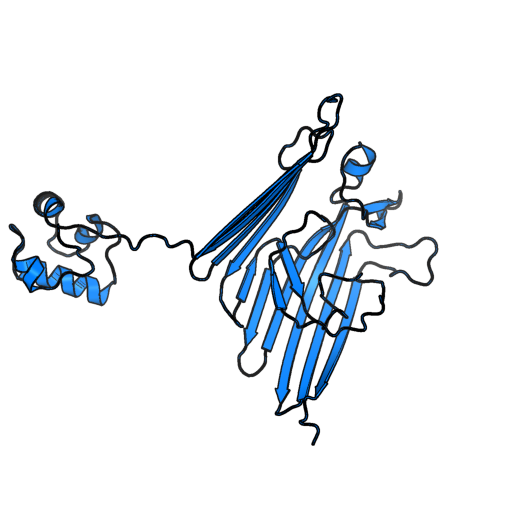1.836 -18.190 1.00 91.25 260 CYS A O 1
ATOM 2154 N N . SER A 1 261 ? -0.843 -9.621 -17.820 1.00 92.00 261 SER A N 1
ATOM 2155 C CA . SER A 1 261 ? -0.820 -9.222 -19.215 1.00 92.00 261 SER A CA 1
ATOM 2156 C C . SER A 1 261 ? -0.016 -7.946 -19.426 1.00 92.00 261 SER A C 1
ATOM 2158 O O . SER A 1 261 ? -0.212 -6.978 -18.687 1.00 92.00 261 SER A O 1
ATOM 2160 N N . TYR A 1 262 ? 0.795 -7.929 -20.478 1.00 89.31 262 TYR A N 1
ATOM 2161 C CA . TYR A 1 262 ? 1.561 -6.782 -20.945 1.00 89.31 262 TYR A CA 1
ATOM 2162 C C . TYR A 1 262 ? 0.972 -6.211 -22.232 1.00 89.31 262 TYR A C 1
ATOM 2164 O O . TYR A 1 262 ? 0.513 -6.949 -23.105 1.00 89.31 262 TYR A O 1
ATOM 2172 N N . ASN A 1 263 ? 1.007 -4.887 -22.345 1.00 89.81 263 ASN A N 1
ATOM 2173 C CA . ASN A 1 263 ? 0.727 -4.169 -23.579 1.00 89.81 263 ASN A CA 1
ATOM 2174 C C . ASN A 1 263 ? 1.769 -3.053 -23.770 1.00 89.81 263 ASN A C 1
ATOM 2176 O O . ASN A 1 263 ? 1.820 -2.161 -22.918 1.00 89.81 263 ASN A O 1
ATOM 2180 N N . PRO A 1 264 ? 2.560 -3.050 -24.855 1.00 88.81 264 PRO A N 1
ATOM 2181 C CA . PRO A 1 264 ? 2.582 -4.035 -25.947 1.00 88.81 264 PRO A CA 1
ATOM 2182 C C . PRO A 1 264 ? 3.141 -5.408 -25.528 1.00 88.81 264 PRO A C 1
ATOM 2184 O O . PRO A 1 264 ? 3.701 -5.555 -24.442 1.00 88.81 264 PRO A O 1
ATOM 2187 N N . GLU A 1 265 ? 2.961 -6.424 -26.377 1.00 85.94 265 GLU A N 1
ATOM 2188 C CA . GLU A 1 265 ? 3.457 -7.785 -26.118 1.00 85.94 265 GLU A CA 1
ATOM 2189 C C . GLU A 1 265 ? 4.992 -7.849 -26.119 1.00 85.94 265 GLU A C 1
ATOM 2191 O O . GLU A 1 265 ? 5.656 -7.094 -26.837 1.00 85.94 265 GLU A O 1
ATOM 2196 N N . PHE A 1 266 ? 5.558 -8.771 -25.332 1.00 82.19 266 PHE A N 1
ATOM 2197 C CA . PHE A 1 266 ? 7.003 -8.969 -25.254 1.00 82.19 266 PHE A CA 1
ATOM 2198 C C . PHE A 1 266 ? 7.512 -9.915 -26.339 1.00 82.19 266 PHE A C 1
ATOM 2200 O O . PHE A 1 266 ? 7.061 -11.057 -26.451 1.00 82.19 266 PHE A O 1
ATOM 2207 N N . VAL A 1 267 ? 8.522 -9.461 -27.082 1.00 74.38 267 VAL A N 1
ATOM 2208 C CA . VAL A 1 267 ? 9.205 -10.245 -28.116 1.00 74.38 267 VAL A CA 1
ATOM 2209 C C . VAL A 1 267 ? 10.698 -10.297 -27.799 1.00 74.38 267 VAL A C 1
ATOM 2211 O O . VAL A 1 267 ? 11.430 -9.318 -27.965 1.00 74.38 267 VAL A O 1
ATOM 2214 N N . CYS A 1 268 ? 11.186 -11.453 -27.350 1.00 63.56 268 CYS A N 1
ATOM 2215 C CA . CYS A 1 268 ? 12.618 -11.656 -27.132 1.00 63.56 268 CYS A CA 1
ATOM 2216 C C . CYS A 1 268 ? 13.322 -11.948 -28.467 1.00 63.56 268 CYS A C 1
ATOM 2218 O O . CYS A 1 268 ? 12.769 -12.668 -29.293 1.00 63.56 268 CYS A O 1
ATOM 2220 N N . ASN A 1 269 ? 14.514 -11.380 -28.693 1.00 57.12 269 ASN A N 1
ATOM 2221 C CA . ASN A 1 269 ? 15.264 -11.623 -29.934 1.00 57.12 269 ASN A CA 1
ATOM 2222 C C . ASN A 1 269 ? 16.205 -12.832 -29.853 1.00 57.12 269 ASN A C 1
ATOM 2224 O O . ASN A 1 269 ? 16.562 -13.330 -30.903 1.00 57.12 269 ASN A O 1
ATOM 2228 N N . ASP A 1 270 ? 16.595 -13.277 -28.649 1.00 50.19 270 ASP A N 1
ATOM 2229 C CA . ASP A 1 270 ? 17.414 -14.484 -28.428 1.00 50.19 270 ASP A CA 1
ATOM 2230 C C . ASP A 1 270 ? 17.598 -14.738 -26.918 1.00 50.19 270 ASP A C 1
ATOM 2232 O O . ASP A 1 270 ? 18.503 -14.203 -26.274 1.00 50.19 270 ASP A O 1
ATOM 2236 N N . SER A 1 271 ? 16.717 -15.526 -26.300 1.00 49.56 271 SER A N 1
ATOM 2237 C CA . SER A 1 271 ? 16.932 -16.016 -24.932 1.00 49.56 271 SER A CA 1
ATOM 2238 C C . SER A 1 271 ? 16.114 -17.275 -24.668 1.00 49.56 271 SER A C 1
ATOM 2240 O O . SER A 1 271 ? 14.890 -17.247 -24.739 1.00 49.56 271 SER A O 1
ATOM 2242 N N . PHE A 1 272 ? 16.788 -18.365 -24.295 1.00 49.00 272 PHE A N 1
ATOM 2243 C CA . PHE A 1 272 ? 16.157 -19.626 -23.881 1.00 49.00 272 PHE A CA 1
ATOM 2244 C C . PHE A 1 272 ? 15.426 -19.540 -22.526 1.00 49.00 272 PHE A C 1
ATOM 2246 O O . PHE A 1 272 ? 14.763 -20.494 -22.131 1.00 49.00 272 PHE A O 1
ATOM 2253 N N . THR A 1 273 ? 15.558 -18.430 -21.791 1.00 47.75 273 THR A N 1
ATOM 2254 C CA . THR A 1 273 ? 15.141 -18.314 -20.382 1.00 47.75 273 THR A CA 1
ATOM 2255 C C . THR A 1 273 ? 14.195 -17.147 -20.092 1.00 47.75 273 THR A C 1
ATOM 2257 O O . THR A 1 273 ? 13.850 -16.928 -18.931 1.00 47.75 273 THR A O 1
ATOM 2260 N N . LYS A 1 274 ? 13.741 -16.395 -21.106 1.00 56.00 274 LYS A N 1
ATOM 2261 C CA . LYS A 1 274 ? 12.828 -15.254 -20.916 1.00 56.00 274 LYS A CA 1
ATOM 2262 C C . LYS A 1 274 ? 11.455 -15.499 -21.541 1.00 56.00 274 LYS A C 1
ATOM 2264 O O . LYS A 1 274 ? 11.332 -16.113 -22.594 1.00 56.00 274 LYS A O 1
ATOM 2269 N N . PHE A 1 275 ? 10.428 -15.005 -20.854 1.00 60.59 275 PHE A N 1
ATOM 2270 C CA . PHE A 1 275 ? 9.024 -15.062 -21.257 1.00 60.59 275 PHE A CA 1
ATOM 2271 C C . PHE A 1 275 ? 8.793 -14.468 -22.664 1.00 60.59 275 PHE A C 1
ATOM 2273 O O . PHE A 1 275 ? 9.360 -13.427 -22.999 1.00 60.59 275 PHE A O 1
ATOM 2280 N N . TYR A 1 276 ? 7.946 -15.126 -23.465 1.00 64.56 276 TYR A N 1
ATOM 2281 C CA . TYR A 1 276 ? 7.506 -14.691 -24.797 1.00 64.56 276 TYR A CA 1
ATOM 2282 C C . TYR A 1 276 ? 5.985 -14.483 -24.802 1.00 64.56 276 TYR A C 1
ATOM 2284 O O . TYR A 1 276 ? 5.244 -15.349 -24.334 1.00 64.56 276 TYR A O 1
ATOM 2292 N N . GLY A 1 277 ? 5.524 -13.359 -25.359 1.00 72.31 277 GLY A N 1
ATOM 2293 C CA . GLY A 1 277 ? 4.107 -13.030 -25.521 1.00 72.31 277 GLY A CA 1
ATOM 2294 C C . GLY A 1 277 ? 3.607 -11.913 -24.602 1.00 72.31 277 GLY A C 1
ATOM 2295 O O . GLY A 1 277 ? 4.371 -11.186 -23.970 1.00 72.31 277 GLY A O 1
ATOM 2296 N N . GLY A 1 278 ? 2.286 -11.736 -24.563 1.00 78.88 278 GLY A N 1
ATOM 2297 C CA . GLY A 1 278 ? 1.633 -10.668 -23.801 1.00 78.88 278 GLY A CA 1
ATOM 2298 C C . GLY A 1 278 ? 0.830 -11.134 -22.594 1.00 78.88 278 GLY A C 1
ATOM 2299 O O . GLY A 1 278 ? 0.319 -10.288 -21.874 1.00 78.88 278 GLY A O 1
ATOM 2300 N N . LYS A 1 279 ? 0.648 -12.442 -22.370 1.00 88.19 279 LYS A N 1
ATOM 2301 C CA . LYS A 1 279 ? -0.214 -12.975 -21.299 1.00 88.19 279 LYS A CA 1
ATOM 2302 C C . LYS A 1 279 ? 0.358 -14.255 -20.709 1.00 88.19 279 LYS A C 1
ATOM 2304 O O . LYS A 1 279 ? 0.760 -15.143 -21.452 1.00 88.19 279 LYS A O 1
ATOM 2309 N N . PHE A 1 280 ? 0.328 -14.375 -19.389 1.00 87.31 280 PHE A N 1
ATOM 2310 C CA . PHE A 1 280 ? 0.685 -15.605 -18.685 1.00 87.31 280 PHE A CA 1
ATOM 2311 C C . PHE A 1 280 ? -0.016 -15.692 -17.337 1.00 87.31 280 PHE A C 1
ATOM 2313 O O . PHE A 1 280 ? -0.613 -14.730 -16.851 1.00 87.31 280 PHE A O 1
ATOM 2320 N N . TRP A 1 281 ? 0.064 -16.868 -16.731 1.00 89.44 281 TRP A N 1
ATOM 2321 C CA . TRP A 1 281 ? -0.355 -17.090 -15.362 1.00 89.44 281 TRP A CA 1
ATOM 2322 C C . TRP A 1 281 ? 0.684 -17.940 -14.646 1.00 89.44 281 TRP A C 1
ATOM 2324 O O . TRP A 1 281 ? 1.366 -18.756 -15.263 1.00 89.44 281 TRP A O 1
ATOM 2334 N N . THR A 1 282 ? 0.778 -17.743 -13.340 1.00 88.44 282 THR A N 1
ATOM 2335 C CA . THR A 1 282 ? 1.667 -18.500 -12.461 1.00 88.44 282 THR A CA 1
ATOM 2336 C C . THR A 1 282 ? 0.847 -18.951 -11.268 1.00 88.44 282 THR A C 1
ATOM 2338 O O . THR A 1 282 ? 0.074 -18.160 -10.724 1.00 88.44 282 THR A O 1
ATOM 2341 N N . SER A 1 283 ? 1.012 -20.205 -10.852 1.00 90.31 283 SER A N 1
ATOM 2342 C CA . SER A 1 283 ? 0.395 -20.761 -9.647 1.00 90.31 283 SER A CA 1
ATOM 2343 C C . SER A 1 283 ? 1.450 -21.446 -8.794 1.00 90.31 283 SER A C 1
ATOM 2345 O O . SER A 1 283 ? 2.317 -22.148 -9.311 1.00 90.31 283 SER A O 1
ATOM 2347 N N . GLY A 1 284 ? 1.367 -21.236 -7.487 1.00 88.75 284 GLY A N 1
ATOM 2348 C CA . GLY A 1 284 ? 2.215 -21.858 -6.487 1.00 88.75 284 GLY A CA 1
ATOM 2349 C C . GLY A 1 284 ? 1.373 -22.603 -5.460 1.00 88.75 284 GLY A C 1
ATOM 2350 O O . GLY A 1 284 ? 0.392 -22.068 -4.934 1.00 88.75 284 GLY A O 1
ATOM 2351 N N . LEU A 1 285 ? 1.780 -23.831 -5.150 1.00 90.62 285 LEU A N 1
ATOM 2352 C CA . LEU A 1 285 ? 1.277 -24.599 -4.016 1.00 90.62 285 LEU A CA 1
ATOM 2353 C C . LEU A 1 285 ? 2.328 -24.586 -2.910 1.00 90.62 285 LEU A C 1
ATOM 2355 O O . LEU A 1 285 ? 3.505 -24.826 -3.164 1.00 90.62 285 LEU A O 1
ATOM 2359 N N . GLY A 1 286 ? 1.905 -24.293 -1.686 1.00 87.88 286 GLY A N 1
ATOM 2360 C CA . GLY A 1 286 ? 2.772 -24.334 -0.514 1.00 87.88 286 GLY A CA 1
ATOM 2361 C C . GLY A 1 286 ? 2.176 -25.236 0.549 1.00 87.88 286 GLY A C 1
ATOM 2362 O O . GLY A 1 286 ? 1.002 -25.086 0.888 1.00 87.88 286 GLY A O 1
ATOM 2363 N N . LEU A 1 287 ? 2.998 -26.132 1.082 1.00 89.75 287 LEU A N 1
ATOM 2364 C CA . LEU A 1 287 ? 2.659 -27.030 2.175 1.00 89.75 287 LEU A CA 1
ATOM 2365 C C . LEU A 1 287 ? 3.667 -26.806 3.299 1.00 89.75 287 LEU A C 1
ATOM 2367 O O . LEU A 1 287 ? 4.873 -26.842 3.068 1.00 89.75 287 LEU A O 1
ATOM 2371 N N . LYS A 1 288 ? 3.178 -26.555 4.512 1.00 87.38 288 LYS A N 1
ATOM 2372 C CA . LYS A 1 288 ? 4.021 -26.414 5.700 1.00 87.38 288 LYS A CA 1
ATOM 2373 C C . LYS A 1 288 ? 3.438 -27.245 6.830 1.00 87.38 288 LYS A C 1
ATOM 2375 O O . LYS A 1 288 ? 2.292 -27.042 7.201 1.00 87.38 288 LYS A O 1
ATOM 2380 N N . TYR A 1 289 ? 4.243 -28.137 7.386 1.00 88.75 289 TYR A N 1
ATOM 2381 C CA . TYR A 1 289 ? 3.889 -28.945 8.547 1.00 88.75 289 TYR A CA 1
ATOM 2382 C C . TYR A 1 289 ? 4.731 -28.506 9.750 1.00 88.75 289 TYR A C 1
ATOM 2384 O O . TYR A 1 289 ? 5.937 -28.303 9.602 1.00 88.75 289 TYR A O 1
ATOM 2392 N N . SER A 1 290 ? 4.102 -28.305 10.908 1.00 84.44 290 SER A N 1
ATOM 2393 C CA . SER A 1 290 ? 4.777 -27.923 12.157 1.00 84.44 290 SER A CA 1
ATOM 2394 C C . SER A 1 290 ? 4.465 -28.955 13.241 1.00 84.44 290 SER A C 1
ATOM 2396 O O . SER A 1 290 ? 3.525 -28.766 13.995 1.00 84.44 290 SER A O 1
ATOM 2398 N N . GLY A 1 291 ? 5.211 -30.057 13.290 1.00 82.38 291 GLY A N 1
ATOM 2399 C CA . GLY A 1 291 ? 5.110 -31.030 14.381 1.00 82.38 291 GLY A CA 1
ATOM 2400 C C . GLY A 1 291 ? 6.137 -30.749 15.476 1.00 82.38 291 GLY A C 1
ATOM 2401 O O . GLY A 1 291 ? 7.243 -30.291 15.177 1.00 82.38 291 GLY A O 1
ATOM 2402 N N . ASP A 1 292 ? 5.786 -31.049 16.725 1.00 77.19 292 ASP A N 1
ATOM 2403 C CA . ASP A 1 292 ? 6.765 -31.128 17.806 1.00 77.19 292 ASP A CA 1
ATOM 2404 C C . ASP A 1 292 ? 7.687 -32.324 17.531 1.00 77.19 292 ASP A C 1
ATOM 2406 O O . ASP A 1 292 ? 7.238 -33.469 17.446 1.00 77.19 292 ASP A O 1
ATOM 2410 N N . PHE A 1 293 ? 8.982 -32.065 17.344 1.00 65.19 293 PHE A N 1
ATOM 2411 C CA . PHE A 1 293 ? 9.979 -33.130 17.383 1.00 65.19 293 PHE A CA 1
ATOM 2412 C C . PHE A 1 293 ? 10.186 -33.506 18.853 1.00 65.19 293 PHE A C 1
ATOM 2414 O O . PHE A 1 293 ? 10.693 -32.690 19.624 1.00 65.19 293 PHE A O 1
ATOM 2421 N N . LEU A 1 294 ? 9.733 -34.708 19.223 1.00 47.50 294 LEU A N 1
ATOM 2422 C CA . LEU A 1 294 ? 10.087 -35.377 20.480 1.00 47.50 294 LEU A CA 1
ATOM 2423 C C . LEU A 1 294 ? 11.601 -35.596 20.583 1.00 47.50 294 LEU A C 1
ATOM 2425 O O . LEU A 1 294 ? 12.216 -35.932 19.543 1.00 47.50 294 LEU A O 1
#